Protein AF-U6DNP9-F1 (afdb_monomer)

Sequence (184 aa):
MSVPAFIDISEEDQAAELRAYLKSKGAEISEENSEGGLHVDLAQIIEACDVCLKEDDKDVESVMNSVVSLLLILEPDKQEALIESLCEKLVKFREGERPSLRLQLLSNLFHGMDKNTPVRYTVYCSLIKVAASCGAIQYIPTELDQVRKWISDWNLTTEKKHTLLRLLYEALVDCKKSDAASKV

pLDDT: mean 84.79, std 10.28, range [34.53, 93.44]

Radius of gyration: 17.65 Å; Cα contacts (8 Å, |Δi|>4): 174; chains: 1; bounding box: 53×34×44 Å

Organism: Neovison vison (NCBI:txid452646)

Nearest PDB structures (foldseek):
  8oz0-assembly1_C  TM=8.981E-01  e=1.385E-17  Homo sapiens
  8ppl-assembly1_I6  TM=9.054E-01  e=2.058E-15  Homo sapiens
  1hz4-assembly1_A  TM=4.133E-01  e=1.519E+00  Escherichia coli
  8gel-assembly1_A  TM=2.333E-01  e=2.220E-01  synthetic construct
  4c0p-assembly4_D  TM=4.009E-01  e=1.673E+00  Homo sapiens

Secondary structure (DSSP, 8-state):
-PPP------HHHHHHHHHHHHHHTT----SSPPTT-HHHHHHHHHHHGGGGGGS-HHHHHHHHHHHHHHHTTS-HHHHHHHHHHHHHHHHH--TT--HHHHHHHHHHHHHHS-TT-TTHHHHHHHHHHHHHHTT-GGGS---HHHHHHHHHHTT--HHHHHHHHHHHHHHHHHTT-HHHHTT-

Foldseek 3Di:
DDDDDPPPADLLRLLLVLQVVLVVLPFPGDSHDDPVPNLVSLLSSLVSLLSQVPDDLVSNVVSLVSSLVSLQPDDLVSSLVSLLSNLVCLLPRDPPDPLVSSLVSLVCSLVSHDLLALSNLSSLLSNLSSCLVVLNCVVHPLDPVVVVVSCVSNVDDPVSSVVSLVSSLVSCVSSVVVVSSVVD

Structure (mmCIF, N/CA/C/O backbone):
data_AF-U6DNP9-F1
#
_entry.id   AF-U6DNP9-F1
#
loop_
_atom_site.group_PDB
_atom_site.id
_atom_site.type_symbol
_atom_site.label_atom_id
_atom_site.label_alt_id
_atom_site.label_comp_id
_atom_site.label_asym_id
_atom_site.label_entity_id
_atom_site.label_seq_id
_atom_site.pdbx_PDB_ins_code
_atom_site.Cartn_x
_atom_site.Cartn_y
_atom_site.Cartn_z
_atom_site.occupancy
_atom_site.B_iso_or_equiv
_atom_site.auth_seq_id
_atom_site.auth_comp_id
_atom_site.auth_asym_id
_atom_site.auth_atom_id
_atom_site.pdbx_PDB_model_num
ATOM 1 N N . MET A 1 1 ? -34.479 9.756 -8.993 1.00 34.53 1 MET A N 1
ATOM 2 C CA . MET A 1 1 ? -33.186 9.076 -8.785 1.00 34.53 1 MET A CA 1
ATOM 3 C C . MET A 1 1 ? -32.536 9.755 -7.599 1.00 34.53 1 MET A C 1
ATOM 5 O O . MET A 1 1 ? -32.309 10.955 -7.676 1.00 34.53 1 MET A O 1
ATOM 9 N N . SER A 1 2 ? -32.421 9.055 -6.471 1.00 43.59 2 SER A N 1
ATOM 10 C CA . SER A 1 2 ? -31.886 9.613 -5.227 1.00 43.59 2 SER A CA 1
ATOM 11 C C . SER A 1 2 ? -30.412 9.948 -5.410 1.00 43.59 2 SER A C 1
ATOM 13 O O . SER A 1 2 ? -29.626 9.102 -5.832 1.00 43.59 2 SER A O 1
ATOM 15 N N . VAL A 1 3 ? -30.086 11.203 -5.126 1.00 41.19 3 VAL A N 1
ATOM 16 C CA . VAL A 1 3 ? -28.729 11.744 -5.066 1.00 41.19 3 VAL A CA 1
ATOM 17 C C . VAL A 1 3 ? -27.898 10.877 -4.105 1.00 41.19 3 VAL A C 1
ATOM 19 O O . VAL A 1 3 ? -28.436 10.495 -3.061 1.00 41.19 3 VAL A O 1
ATOM 22 N N . PRO A 1 4 ? -26.644 10.517 -4.434 1.00 44.62 4 PRO A N 1
ATOM 23 C CA . PRO A 1 4 ? -25.800 9.736 -3.537 1.00 44.62 4 PRO A CA 1
ATOM 24 C C . PRO A 1 4 ? -25.615 10.497 -2.224 1.00 44.62 4 PRO A C 1
ATOM 26 O O . PRO A 1 4 ? -25.271 11.679 -2.238 1.00 44.62 4 PRO A O 1
ATOM 29 N N . ALA A 1 5 ? -25.870 9.832 -1.099 1.00 37.84 5 ALA A N 1
ATOM 30 C CA . ALA A 1 5 ? -25.529 10.352 0.213 1.00 37.84 5 ALA A CA 1
ATOM 31 C C . ALA A 1 5 ? -23.998 10.380 0.322 1.00 37.84 5 ALA A C 1
ATOM 33 O O . ALA A 1 5 ? -23.368 9.337 0.479 1.00 37.84 5 ALA A O 1
ATOM 34 N N . PHE A 1 6 ? -23.404 11.566 0.187 1.00 45.72 6 PHE A N 1
ATOM 35 C CA . PHE A 1 6 ? -22.090 11.831 0.759 1.00 45.72 6 PHE A CA 1
ATOM 36 C C . PHE A 1 6 ? -22.290 11.720 2.266 1.00 45.72 6 PHE A C 1
ATOM 38 O O . PHE A 1 6 ? -23.002 12.534 2.851 1.00 45.72 6 PHE A O 1
ATOM 45 N N . ILE A 1 7 ? -21.798 10.640 2.868 1.00 46.84 7 ILE A N 1
ATOM 46 C CA . ILE A 1 7 ? -21.794 10.531 4.321 1.00 46.84 7 ILE A CA 1
ATOM 47 C C . ILE A 1 7 ? -20.808 11.600 4.792 1.00 46.84 7 ILE A C 1
ATOM 49 O O . ILE A 1 7 ? -19.612 11.496 4.541 1.00 46.84 7 ILE A O 1
ATOM 53 N N . ASP A 1 8 ? -21.356 12.656 5.382 1.00 56.34 8 ASP A N 1
ATOM 54 C CA . ASP A 1 8 ? -20.655 13.806 5.955 1.00 56.34 8 ASP A CA 1
ATOM 55 C C . ASP A 1 8 ? -20.105 13.387 7.334 1.00 56.34 8 ASP A C 1
ATOM 57 O O . ASP A 1 8 ? -20.544 13.862 8.379 1.00 56.34 8 ASP A O 1
ATOM 61 N N . ILE A 1 9 ? -19.250 12.361 7.336 1.00 68.62 9 ILE A N 1
ATOM 62 C CA . ILE A 1 9 ? -18.548 11.863 8.521 1.00 68.62 9 ILE A CA 1
ATOM 63 C C . ILE A 1 9 ? -17.171 12.524 8.555 1.00 68.62 9 ILE A C 1
ATOM 65 O O . ILE A 1 9 ? -16.484 12.568 7.534 1.00 68.62 9 ILE A O 1
ATOM 69 N N . SER A 1 10 ? -16.788 13.078 9.707 1.00 84.38 10 SER A N 1
ATOM 70 C CA . SER A 1 10 ? -15.463 13.683 9.860 1.00 84.38 10 SER A CA 1
ATOM 71 C C . SER A 1 10 ? -14.370 12.617 9.746 1.00 84.38 10 SER A C 1
ATOM 73 O O . SER A 1 10 ? -14.609 11.432 9.986 1.00 84.38 10 SER A O 1
ATOM 75 N N . GLU A 1 11 ? -13.144 13.010 9.403 1.00 85.75 11 GLU A N 1
ATOM 76 C CA . GLU A 1 11 ? -12.027 12.064 9.338 1.00 85.75 11 GLU A CA 1
ATOM 77 C C . GLU A 1 11 ? -11.750 11.414 10.704 1.00 85.75 11 GLU A C 1
ATOM 79 O O . GLU A 1 11 ? -11.326 10.259 10.776 1.00 85.75 11 GLU A O 1
ATOM 84 N N . GLU A 1 12 ? -12.020 12.149 11.787 1.00 86.31 12 GLU A N 1
ATOM 85 C CA . GLU A 1 12 ? -11.893 11.676 13.166 1.00 86.31 12 GLU A CA 1
ATOM 86 C C . GLU A 1 12 ? -12.933 10.599 13.484 1.00 86.31 12 GLU A C 1
ATOM 88 O O . GLU A 1 12 ? -12.570 9.536 13.993 1.00 86.31 12 GLU A O 1
ATOM 93 N N . ASP A 1 13 ? -14.193 10.829 13.106 1.00 87.88 13 ASP A N 1
ATOM 94 C CA . ASP A 1 13 ? -15.277 9.858 13.271 1.00 87.88 13 ASP A CA 1
ATOM 95 C C . ASP A 1 13 ? -15.035 8.612 12.407 1.00 87.88 13 ASP A C 1
ATOM 97 O O . ASP A 1 13 ? -15.211 7.485 12.870 1.00 87.88 13 ASP A O 1
ATOM 101 N N . GLN A 1 14 ? -14.556 8.786 11.169 1.00 88.31 14 GLN A N 1
ATOM 102 C CA . GLN A 1 14 ? -14.205 7.665 10.298 1.00 88.31 14 GLN A CA 1
ATOM 103 C C . GLN A 1 14 ? -13.072 6.823 10.910 1.00 88.31 14 GLN A C 1
ATOM 105 O O . 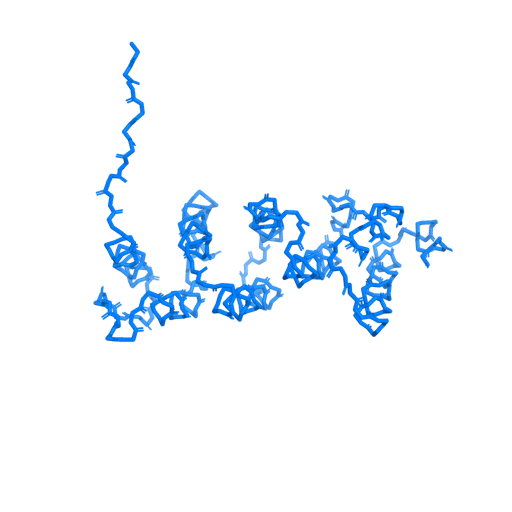GLN A 1 14 ? -13.105 5.589 10.856 1.00 88.31 14 GLN A O 1
ATOM 110 N N . ALA A 1 15 ? -12.065 7.464 11.510 1.00 89.75 15 ALA A N 1
ATOM 111 C CA . ALA A 1 15 ? -11.005 6.764 12.227 1.00 89.75 15 ALA A CA 1
ATOM 112 C C . ALA A 1 15 ? -11.540 6.040 13.476 1.00 89.75 15 ALA A C 1
ATOM 114 O O . ALA A 1 15 ? -11.150 4.896 13.720 1.00 89.75 15 ALA A O 1
ATOM 115 N N . ALA A 1 16 ? -12.459 6.649 14.231 1.00 90.56 16 ALA A N 1
ATOM 116 C CA . ALA A 1 16 ? -13.101 6.026 15.389 1.00 90.56 16 ALA A CA 1
ATOM 117 C C . ALA A 1 16 ? -13.910 4.778 14.996 1.00 90.56 16 ALA A C 1
ATOM 119 O O . ALA A 1 16 ? -13.767 3.721 15.615 1.00 90.56 16 ALA A O 1
ATOM 120 N N . GLU A 1 17 ? -14.698 4.857 13.920 1.00 90.50 17 GLU A N 1
ATOM 121 C CA . GLU A 1 17 ? -15.456 3.718 13.392 1.00 90.50 17 GLU A CA 1
ATOM 122 C C . GLU A 1 17 ? -14.535 2.568 12.970 1.00 90.50 17 GLU A C 1
ATOM 124 O O . GLU A 1 17 ? -14.787 1.411 13.319 1.00 90.50 17 GLU A O 1
ATOM 129 N N . LEU A 1 18 ? -13.425 2.870 12.284 1.00 90.12 18 LEU A N 1
ATOM 130 C CA . LEU A 1 18 ? -12.423 1.866 11.916 1.00 90.12 18 LEU A CA 1
ATOM 131 C C . LEU A 1 18 ? -11.813 1.186 13.144 1.00 90.12 18 LEU A C 1
ATOM 133 O O . LEU A 1 18 ? -11.635 -0.034 13.150 1.00 90.12 18 LEU A O 1
ATOM 137 N N . ARG A 1 19 ? -11.509 1.951 14.195 1.00 92.06 19 ARG A N 1
ATOM 138 C CA . ARG A 1 19 ? -10.952 1.425 15.449 1.00 92.06 19 ARG A CA 1
ATOM 139 C C . ARG A 1 19 ? -11.944 0.520 16.169 1.00 92.06 19 ARG A C 1
ATOM 141 O O . ARG A 1 19 ? -11.583 -0.593 16.557 1.00 92.06 19 ARG A O 1
ATOM 148 N N . ALA A 1 20 ? -13.197 0.955 16.292 1.00 90.88 20 ALA A N 1
ATOM 149 C CA . ALA A 1 20 ? -14.271 0.156 16.874 1.00 90.88 20 ALA A CA 1
ATOM 150 C C . ALA A 1 20 ? -14.498 -1.143 16.089 1.00 90.88 20 ALA A C 1
ATOM 152 O O . ALA A 1 20 ? -14.602 -2.221 16.681 1.00 90.88 20 ALA A O 1
ATOM 153 N N . TYR A 1 21 ? -14.486 -1.064 14.756 1.00 90.38 21 TYR A N 1
ATOM 154 C CA . TYR A 1 21 ? -14.594 -2.233 13.894 1.00 90.38 21 TYR A CA 1
ATOM 155 C C . TYR A 1 21 ? -13.431 -3.208 14.106 1.00 90.38 21 TYR A C 1
ATOM 157 O O . TYR A 1 21 ? -13.666 -4.380 14.403 1.00 90.38 21 TYR A O 1
ATOM 165 N N . LEU A 1 22 ? -12.184 -2.734 14.043 1.00 89.88 22 LEU A N 1
ATOM 166 C CA . LEU A 1 22 ? -10.987 -3.554 14.260 1.00 89.88 22 LEU A CA 1
ATOM 167 C C . LEU A 1 22 ? -11.008 -4.251 15.622 1.00 89.88 22 LEU A C 1
ATOM 169 O O . LEU A 1 22 ? -10.744 -5.451 15.721 1.00 89.88 22 LEU A O 1
ATOM 173 N N . LYS A 1 23 ? -11.385 -3.523 16.675 1.00 91.69 23 LYS A N 1
ATOM 174 C CA . LYS A 1 23 ? -11.502 -4.080 18.022 1.00 91.69 23 LYS A CA 1
ATOM 175 C C . LYS A 1 23 ? -12.612 -5.127 18.121 1.00 91.69 23 LYS A C 1
ATOM 177 O O . LYS A 1 23 ? -12.409 -6.162 18.752 1.00 91.69 23 LYS A O 1
ATOM 182 N N . SER A 1 24 ? -13.747 -4.922 17.446 1.00 90.94 24 SER A N 1
ATOM 183 C CA . SER A 1 24 ? -14.830 -5.919 17.371 1.00 90.94 24 SER A CA 1
ATOM 184 C C . SER A 1 24 ? -14.387 -7.231 16.707 1.00 90.94 24 SER A C 1
ATOM 186 O O . SER A 1 24 ? -14.912 -8.295 17.030 1.00 90.94 24 SER A O 1
ATOM 188 N N . LYS A 1 25 ? -13.379 -7.164 15.825 1.00 88.56 25 LYS A N 1
ATOM 189 C CA . LYS A 1 25 ? -12.734 -8.318 15.179 1.00 88.56 25 LYS A CA 1
ATOM 190 C C . LYS A 1 25 ? -11.548 -8.882 15.974 1.00 88.56 25 LYS A C 1
ATOM 192 O O . LYS A 1 25 ? -10.910 -9.831 15.528 1.00 88.56 25 LYS A O 1
ATOM 197 N N . GLY A 1 26 ? -11.269 -8.340 17.161 1.00 87.31 26 GLY A N 1
ATOM 198 C CA . GLY A 1 26 ? -10.250 -8.845 18.081 1.00 87.31 26 GLY A CA 1
ATOM 199 C C . GLY A 1 26 ? -8.878 -8.178 17.977 1.00 87.31 26 GLY A C 1
ATOM 200 O O . GLY A 1 26 ? -7.919 -8.730 18.512 1.00 87.31 26 GLY A O 1
ATOM 201 N N . ALA A 1 27 ? -8.747 -7.021 17.315 1.00 89.75 27 ALA A N 1
ATOM 202 C CA . ALA A 1 27 ? -7.508 -6.245 17.390 1.00 89.75 27 ALA A CA 1
ATOM 203 C C . ALA A 1 27 ? -7.309 -5.616 18.774 1.00 89.75 27 ALA A C 1
ATOM 205 O O . ALA A 1 27 ? -8.245 -5.095 19.385 1.00 89.75 27 ALA A O 1
ATOM 206 N N . GLU A 1 28 ? -6.056 -5.574 19.224 1.00 89.19 28 GLU A N 1
ATOM 207 C CA . GLU A 1 28 ? -5.642 -4.811 20.402 1.00 89.19 28 GLU A CA 1
ATOM 208 C C . GLU A 1 28 ? -5.481 -3.323 20.043 1.00 89.19 28 GLU A C 1
ATOM 210 O O . GLU A 1 28 ? -4.375 -2.820 19.855 1.00 89.19 28 GLU A O 1
ATOM 215 N N . ILE A 1 29 ? -6.606 -2.611 19.917 1.00 90.81 29 ILE A N 1
ATOM 216 C CA . ILE A 1 29 ? -6.653 -1.170 19.623 1.00 90.81 29 ILE A CA 1
ATOM 217 C C . ILE A 1 29 ? -7.677 -0.454 20.520 1.00 90.81 29 ILE A C 1
ATOM 219 O O . ILE A 1 29 ? -8.668 -1.048 20.952 1.00 90.81 29 ILE A O 1
ATOM 223 N N . SER A 1 30 ? -7.430 0.822 20.839 1.00 88.56 30 SER A N 1
ATOM 224 C CA . SER A 1 30 ? -8.399 1.669 21.553 1.00 88.56 30 SER A CA 1
ATOM 225 C C . SER A 1 30 ? -9.536 2.085 20.620 1.00 88.56 30 SER A C 1
ATOM 227 O O . SER A 1 30 ? -9.274 2.383 19.463 1.00 88.56 30 SER A O 1
ATOM 229 N N . GLU A 1 31 ? -10.772 2.159 21.122 1.00 86.44 31 GLU A N 1
ATOM 230 C CA . GLU A 1 31 ? -11.917 2.704 20.359 1.00 86.44 31 GLU A CA 1
ATOM 231 C C . GLU A 1 31 ? -11.843 4.226 20.232 1.00 86.44 31 GLU A C 1
ATOM 233 O O . GLU A 1 31 ? -12.371 4.795 19.286 1.00 86.44 31 GLU A O 1
ATOM 238 N N . GLU A 1 32 ? -11.153 4.878 21.165 1.00 85.75 32 GLU A N 1
ATOM 239 C CA . GLU A 1 32 ? -10.979 6.325 21.174 1.00 85.75 32 GLU A CA 1
ATOM 240 C C . GLU A 1 32 ? -9.819 6.732 20.259 1.00 85.75 32 GLU A C 1
ATOM 242 O O . GLU A 1 32 ? -8.785 6.043 20.195 1.00 85.75 32 GLU A O 1
ATOM 247 N N . ASN A 1 33 ? -9.993 7.865 19.574 1.00 83.88 33 ASN A N 1
ATOM 248 C CA . ASN A 1 33 ? -8.941 8.531 18.816 1.00 83.88 33 ASN A CA 1
ATOM 249 C C . ASN A 1 33 ? -7.753 8.893 19.713 1.00 83.88 33 ASN A C 1
ATOM 251 O O . ASN A 1 33 ? -7.874 9.151 20.911 1.00 83.88 33 ASN A O 1
ATOM 255 N N . SER A 1 34 ? -6.575 8.914 19.110 1.00 82.94 34 SER A N 1
ATOM 256 C CA . SER A 1 34 ? -5.335 9.305 19.746 1.00 82.94 34 SER A CA 1
ATOM 257 C C . SER A 1 34 ? -5.258 10.820 19.903 1.00 82.94 34 SER A C 1
ATOM 259 O O . SER A 1 34 ? -5.528 11.572 18.969 1.00 82.94 34 SER A O 1
ATOM 261 N N . GLU A 1 35 ? -4.723 11.278 21.036 1.00 84.62 35 GLU A N 1
ATOM 262 C CA . GLU A 1 35 ? -4.337 12.684 21.232 1.00 84.62 35 GLU A CA 1
ATOM 263 C C . GLU A 1 35 ? -3.282 13.169 20.213 1.00 84.62 35 GLU A C 1
ATOM 265 O O . GLU A 1 35 ? -3.085 14.369 20.038 1.00 84.62 35 GLU A O 1
ATOM 270 N N . GLY A 1 36 ? -2.602 12.247 19.516 1.00 81.94 36 GLY A N 1
AT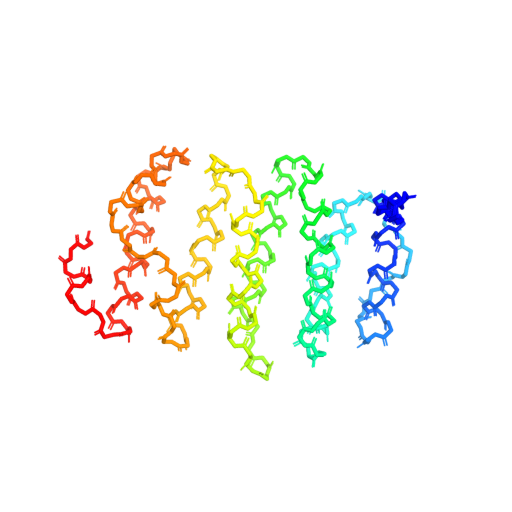OM 271 C CA . GLY A 1 36 ? -1.667 12.556 18.433 1.00 81.94 36 GLY A CA 1
ATOM 272 C C . GLY A 1 36 ? -2.334 12.943 17.106 1.00 81.94 36 GLY A C 1
ATOM 273 O O . GLY A 1 36 ? -1.636 13.311 16.161 1.00 81.94 36 GLY A O 1
ATOM 274 N N . GLY A 1 37 ? -3.664 12.874 17.013 1.00 87.50 37 GLY A N 1
ATOM 275 C CA . GLY A 1 37 ? -4.436 13.184 15.811 1.00 87.50 37 GLY A CA 1
ATOM 276 C C . GLY A 1 37 ? -4.394 12.087 14.742 1.00 87.50 37 GLY A C 1
ATOM 277 O O . GLY A 1 37 ? -3.769 11.036 14.905 1.00 87.50 37 GLY A O 1
ATOM 278 N N . LEU A 1 38 ? -5.023 12.374 13.596 1.00 88.06 38 LEU A N 1
ATOM 279 C CA . LEU A 1 38 ? -5.369 11.388 12.561 1.00 88.06 38 LEU A CA 1
ATOM 280 C C . LEU A 1 38 ? -4.202 10.511 12.074 1.00 88.06 38 LEU A C 1
ATOM 282 O O . LEU A 1 38 ? -4.378 9.330 11.791 1.00 88.06 38 LEU A O 1
ATOM 286 N N . HIS A 1 39 ? -2.992 11.061 11.973 1.00 89.56 39 HIS A N 1
ATOM 287 C CA . HIS A 1 39 ? -1.829 10.295 11.518 1.00 89.56 39 HIS A CA 1
ATOM 288 C C . HIS A 1 39 ? -1.415 9.184 12.498 1.00 89.56 39 HIS A C 1
ATOM 290 O O . HIS A 1 39 ? -1.009 8.108 12.062 1.00 89.56 39 HIS A O 1
ATOM 296 N N . VAL A 1 40 ? -1.533 9.426 13.810 1.00 90.88 40 VAL A N 1
ATOM 297 C CA . VAL A 1 40 ? -1.266 8.411 14.840 1.00 90.88 40 VAL A CA 1
ATOM 298 C C . VAL A 1 40 ? -2.390 7.388 14.857 1.00 90.88 40 VAL A C 1
ATOM 300 O O . VAL A 1 40 ? -2.121 6.191 14.961 1.00 90.88 40 VAL A O 1
ATOM 303 N N . ASP A 1 41 ? -3.632 7.843 14.682 1.00 90.88 41 ASP A N 1
ATOM 304 C CA . ASP A 1 41 ? -4.772 6.941 14.548 1.00 90.88 41 ASP A CA 1
ATOM 305 C C . ASP A 1 41 ? -4.587 5.979 13.383 1.00 90.88 41 ASP A C 1
ATOM 307 O O . ASP A 1 41 ? -4.694 4.769 13.569 1.00 90.88 41 ASP A O 1
ATOM 311 N N . LEU A 1 42 ? -4.225 6.495 12.210 1.00 91.38 42 LEU A N 1
ATOM 312 C CA . LEU A 1 42 ? -3.956 5.677 11.034 1.00 91.38 42 LEU A CA 1
ATOM 313 C C . LEU A 1 42 ? -2.775 4.733 11.228 1.00 91.38 42 LEU A C 1
ATOM 315 O O . LEU A 1 42 ? -2.862 3.585 10.804 1.00 91.38 42 LEU A O 1
ATOM 319 N N . ALA A 1 43 ? -1.700 5.168 11.890 1.00 91.25 43 ALA A N 1
ATOM 320 C CA . ALA A 1 43 ? -0.577 4.286 12.205 1.00 91.25 43 ALA A CA 1
ATOM 321 C C . ALA A 1 43 ? -1.031 3.077 13.036 1.00 91.25 43 ALA A C 1
ATOM 323 O O . ALA A 1 43 ? -0.685 1.941 12.721 1.00 91.25 43 ALA A O 1
ATOM 324 N N . GLN A 1 44 ? -1.848 3.315 14.065 1.00 92.06 44 GLN A N 1
ATOM 325 C CA . GLN A 1 44 ? -2.385 2.261 14.926 1.00 92.06 44 GLN A CA 1
ATOM 326 C C . GLN A 1 44 ? -3.396 1.373 14.192 1.00 92.06 44 GLN A C 1
ATOM 328 O O . GLN A 1 44 ? -3.364 0.157 14.356 1.00 92.06 44 GLN A O 1
ATOM 333 N N . ILE A 1 45 ? -4.258 1.955 13.354 1.00 91.81 45 ILE A N 1
ATOM 334 C CA . ILE A 1 45 ? -5.216 1.225 12.510 1.00 91.81 45 ILE A CA 1
ATOM 335 C C . ILE A 1 45 ? -4.476 0.304 11.534 1.00 91.81 45 ILE A C 1
ATOM 337 O O . ILE A 1 45 ? -4.830 -0.866 11.415 1.00 91.81 45 ILE A O 1
ATOM 341 N N . ILE A 1 46 ? -3.432 0.803 10.863 1.00 90.94 46 ILE A N 1
ATOM 342 C CA . ILE A 1 46 ? -2.579 0.002 9.975 1.00 90.94 46 ILE A CA 1
ATOM 343 C C . ILE A 1 46 ? -1.886 -1.100 10.777 1.00 90.94 46 ILE A C 1
ATOM 345 O O . ILE A 1 46 ? -1.836 -2.238 10.323 1.00 90.94 46 ILE A O 1
ATOM 349 N N . GLU A 1 47 ? -1.412 -0.815 11.991 1.00 89.56 47 GLU A N 1
ATOM 350 C CA . GLU A 1 47 ? -0.809 -1.842 12.841 1.00 89.56 47 GLU A CA 1
ATOM 351 C C . GLU A 1 47 ? -1.807 -2.941 13.236 1.00 89.56 47 GLU A C 1
ATOM 353 O O . GLU A 1 47 ? -1.470 -4.122 13.238 1.00 89.56 47 GLU A O 1
ATOM 358 N N . ALA A 1 48 ? -3.060 -2.577 13.477 1.00 89.12 48 ALA A N 1
ATOM 359 C CA . ALA A 1 48 ? -4.125 -3.496 13.852 1.00 89.12 48 ALA A CA 1
ATOM 360 C C . ALA A 1 48 ? -4.810 -4.205 12.665 1.00 89.12 48 ALA A C 1
ATOM 362 O O . ALA A 1 48 ? -5.597 -5.125 12.893 1.00 89.12 48 ALA A O 1
ATOM 363 N N . CYS A 1 49 ? -4.550 -3.818 11.408 1.00 86.50 49 CYS A N 1
ATOM 364 C CA . CYS A 1 49 ? -5.370 -4.240 10.261 1.00 86.50 49 CYS A CA 1
ATOM 365 C C . CYS A 1 49 ? -5.282 -5.739 9.923 1.00 86.50 49 CYS A C 1
ATOM 367 O O . CYS A 1 49 ? -6.155 -6.267 9.230 1.00 86.50 49 CYS A O 1
ATOM 369 N N . ASP A 1 50 ? -4.283 -6.442 10.462 1.00 84.06 50 ASP A N 1
ATOM 370 C CA . ASP A 1 50 ? -4.057 -7.873 10.247 1.00 84.06 50 ASP A CA 1
ATOM 371 C C . ASP A 1 50 ? -5.258 -8.740 10.667 1.00 84.06 50 ASP A C 1
ATOM 373 O O . ASP A 1 50 ? -5.492 -9.798 10.076 1.00 84.06 50 ASP A O 1
ATOM 377 N N . VAL A 1 51 ? -6.054 -8.296 11.651 1.00 85.44 51 VAL A N 1
ATOM 378 C CA . VAL A 1 51 ? -7.269 -9.021 12.067 1.00 85.44 51 VAL A CA 1
ATOM 379 C C . VAL A 1 51 ? -8.360 -8.966 11.002 1.00 85.44 51 VAL A C 1
ATOM 381 O O . VAL A 1 51 ? -9.059 -9.953 10.795 1.00 85.44 51 VAL A O 1
ATOM 384 N N . CYS A 1 52 ? -8.472 -7.848 10.276 1.00 82.69 52 CYS A N 1
ATOM 385 C CA . CYS A 1 52 ? -9.472 -7.689 9.226 1.00 82.69 52 CYS A CA 1
ATOM 386 C C . CYS A 1 52 ? -9.136 -8.520 7.999 1.00 82.69 52 CYS A C 1
ATOM 388 O O . CYS A 1 52 ? -10.050 -9.037 7.374 1.00 82.69 52 CYS A O 1
ATOM 390 N N . LEU A 1 53 ? -7.851 -8.721 7.686 1.00 79.12 53 LEU A N 1
ATOM 391 C CA . LEU A 1 53 ? -7.410 -9.508 6.525 1.00 79.12 53 LEU A CA 1
ATOM 392 C C . LEU A 1 53 ? -7.884 -10.979 6.547 1.00 79.12 53 LEU A C 1
ATOM 394 O O . LEU A 1 53 ? -7.724 -11.690 5.552 1.00 79.12 53 LEU A O 1
ATOM 398 N N . LYS A 1 54 ? -8.473 -11.439 7.660 1.00 79.75 54 LYS A N 1
ATOM 399 C CA . LYS A 1 54 ? -9.055 -12.777 7.843 1.00 79.75 54 LYS A CA 1
ATOM 400 C C . LYS A 1 54 ? -10.553 -12.849 7.506 1.00 79.75 54 LYS A C 1
ATOM 402 O O . LYS A 1 54 ? -11.055 -13.950 7.272 1.00 79.75 54 LYS A O 1
ATOM 407 N N . GLU A 1 55 ? -11.237 -11.708 7.442 1.00 83.81 55 GLU A N 1
ATOM 408 C CA . GLU A 1 55 ? -12.676 -11.594 7.167 1.00 83.81 55 GLU A CA 1
ATOM 409 C C . GLU A 1 55 ? -12.996 -11.861 5.685 1.00 83.81 55 GLU A C 1
ATOM 411 O O . GLU A 1 55 ? -12.144 -12.329 4.923 1.00 83.81 55 GLU A O 1
ATOM 416 N N . ASP A 1 56 ? -14.235 -11.648 5.243 1.00 84.62 56 ASP A N 1
ATOM 417 C CA . ASP A 1 56 ? -14.570 -11.762 3.824 1.00 84.62 56 ASP A CA 1
ATOM 418 C C . ASP A 1 56 ? -13.981 -10.613 2.989 1.00 84.62 56 ASP A C 1
ATOM 420 O O . ASP A 1 56 ? -13.642 -9.541 3.488 1.00 84.62 56 ASP A O 1
ATOM 424 N N . ASP A 1 57 ? -13.832 -10.855 1.685 1.00 83.31 57 ASP A N 1
ATOM 425 C CA . ASP A 1 57 ? -13.152 -9.918 0.787 1.00 83.31 57 ASP A CA 1
ATOM 426 C C . ASP A 1 57 ? -13.847 -8.544 0.726 1.00 83.31 57 ASP A C 1
ATOM 428 O O . ASP A 1 57 ? -13.168 -7.541 0.509 1.00 83.31 57 ASP A O 1
ATOM 432 N N . LYS A 1 58 ? -15.172 -8.470 0.945 1.00 84.31 58 LYS A N 1
ATOM 433 C CA . LYS A 1 58 ? -15.911 -7.197 0.904 1.00 84.31 58 LYS A CA 1
ATOM 434 C C . LYS A 1 58 ? -15.639 -6.364 2.146 1.00 84.31 58 LYS A C 1
ATOM 436 O O . LYS A 1 58 ? -15.404 -5.164 2.026 1.00 84.31 58 LYS A O 1
ATOM 441 N N . ASP A 1 59 ? -15.645 -7.002 3.310 1.00 85.81 59 ASP A N 1
ATOM 442 C CA . ASP A 1 59 ? -15.311 -6.357 4.576 1.00 85.81 59 ASP A CA 1
ATOM 443 C C . ASP A 1 59 ? -13.869 -5.831 4.551 1.00 85.81 59 ASP A C 1
ATOM 445 O O . ASP A 1 59 ? -13.617 -4.678 4.912 1.00 85.81 59 ASP A O 1
ATOM 449 N N . VAL A 1 60 ? -12.925 -6.632 4.042 1.00 84.88 60 VAL A N 1
ATOM 450 C CA . VAL A 1 60 ? -11.529 -6.204 3.865 1.00 84.88 60 VAL A CA 1
ATOM 451 C C . VAL A 1 60 ? -11.427 -5.018 2.912 1.00 84.88 60 VAL A C 1
ATOM 453 O O . VAL A 1 60 ? -10.761 -4.032 3.227 1.00 84.88 60 VAL A O 1
ATOM 456 N N . GLU A 1 61 ? -12.072 -5.095 1.749 1.00 84.06 61 GLU A N 1
ATOM 457 C CA . GLU A 1 61 ? -12.051 -4.017 0.762 1.00 84.06 61 GLU A CA 1
ATOM 458 C C . GLU A 1 61 ? -12.650 -2.722 1.326 1.00 84.06 61 GLU A C 1
ATOM 460 O O . GLU A 1 61 ? -12.083 -1.652 1.113 1.00 84.06 61 GLU A O 1
ATOM 465 N N . SER A 1 62 ? -13.733 -2.808 2.102 1.00 86.12 62 SER A N 1
ATOM 466 C CA . SER A 1 62 ? -14.344 -1.650 2.760 1.00 86.12 62 SER A CA 1
ATOM 467 C C . SER A 1 62 ? -13.379 -0.981 3.740 1.00 86.12 62 SER A C 1
ATOM 469 O O . SER A 1 62 ? -13.128 0.218 3.622 1.00 86.12 62 SER A O 1
ATOM 471 N N . VAL A 1 63 ? -12.785 -1.751 4.661 1.00 87.81 63 VAL A N 1
ATOM 472 C CA . VAL A 1 63 ? -11.806 -1.235 5.637 1.00 87.81 63 VAL A CA 1
ATOM 473 C C . VAL A 1 63 ? -10.628 -0.586 4.926 1.00 87.81 63 VAL A C 1
ATOM 475 O O . VAL A 1 63 ? -10.209 0.517 5.267 1.00 87.81 63 VAL A O 1
ATOM 478 N N . MET A 1 64 ? -10.103 -1.251 3.903 1.00 86.50 64 MET A N 1
ATOM 479 C CA . MET A 1 64 ? -8.937 -0.768 3.181 1.00 86.50 64 MET A CA 1
ATOM 480 C C . MET A 1 64 ? -9.236 0.482 2.362 1.00 86.50 64 MET A C 1
ATOM 482 O O . MET A 1 64 ? -8.418 1.394 2.351 1.00 86.50 64 MET A O 1
ATOM 486 N N . ASN A 1 65 ? -10.402 0.572 1.724 1.00 86.06 65 ASN A N 1
ATOM 487 C CA . ASN A 1 65 ? -10.814 1.786 1.024 1.00 86.06 65 ASN A CA 1
ATOM 488 C C . ASN A 1 65 ? -10.955 2.966 1.993 1.00 86.06 65 ASN A C 1
ATOM 490 O O . ASN A 1 65 ? -10.529 4.070 1.661 1.00 86.06 65 ASN A O 1
ATOM 494 N N . SER A 1 66 ? -11.468 2.728 3.201 1.00 88.00 66 SER A N 1
ATOM 495 C CA . SER A 1 66 ? -11.516 3.731 4.267 1.00 88.00 66 SER A CA 1
ATOM 496 C C . SER A 1 66 ? -10.120 4.140 4.757 1.00 88.00 66 SER A C 1
ATOM 498 O O . SER A 1 66 ? -9.860 5.325 4.942 1.00 88.00 66 SER A O 1
ATOM 500 N N . VAL A 1 67 ? -9.184 3.198 4.915 1.00 87.94 67 VAL A N 1
ATOM 501 C CA . VAL A 1 67 ? -7.781 3.523 5.239 1.00 87.94 67 VAL A CA 1
ATOM 502 C C . VAL A 1 67 ? -7.149 4.356 4.122 1.00 87.94 67 VAL A C 1
ATOM 504 O O . VAL A 1 67 ? -6.503 5.363 4.399 1.00 87.94 67 VAL A O 1
ATOM 507 N N .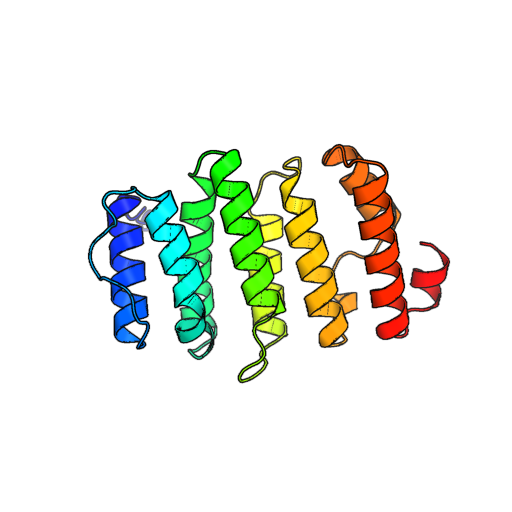 VAL A 1 68 ? -7.359 3.983 2.856 1.00 84.81 68 VAL A N 1
ATOM 508 C CA . VAL A 1 68 ? -6.843 4.733 1.703 1.00 84.81 68 VAL A CA 1
ATOM 509 C C . VAL A 1 68 ? -7.449 6.135 1.640 1.00 84.81 68 VAL A C 1
ATOM 511 O O . VAL A 1 68 ? -6.706 7.084 1.407 1.00 84.81 68 VAL A O 1
ATOM 514 N N . SER A 1 69 ? -8.754 6.302 1.879 1.00 87.25 69 SER A N 1
ATOM 515 C CA . SER A 1 69 ? -9.385 7.627 1.852 1.00 87.25 69 SER A CA 1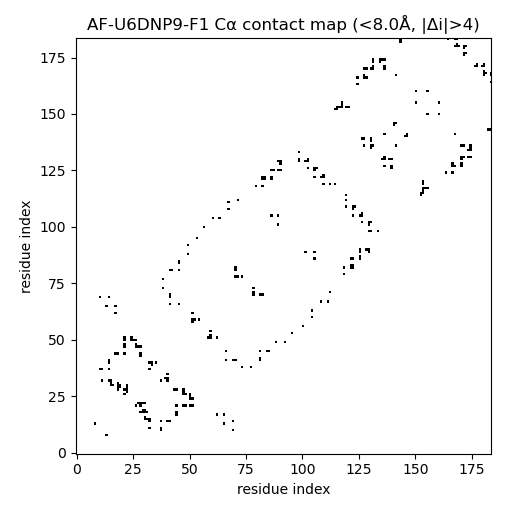
ATOM 516 C C . SER A 1 69 ? -8.769 8.560 2.893 1.00 87.25 69 SER A C 1
ATOM 518 O O . SER A 1 69 ? -8.419 9.687 2.559 1.00 87.25 69 SER A O 1
ATOM 520 N N . LEU A 1 70 ? -8.545 8.069 4.114 1.00 87.81 70 LEU A N 1
ATOM 521 C CA . LEU A 1 70 ? -7.903 8.835 5.181 1.00 87.81 70 LEU A CA 1
ATOM 522 C C . LEU A 1 70 ? -6.418 9.117 4.883 1.00 87.81 70 LEU A C 1
ATOM 524 O O . LEU A 1 70 ? -5.937 10.223 5.126 1.00 87.81 70 LEU A O 1
ATOM 528 N N . LEU A 1 71 ? -5.692 8.161 4.287 1.00 85.62 71 LEU A N 1
ATOM 529 C CA . LEU A 1 71 ? -4.302 8.357 3.849 1.00 85.62 71 LEU A CA 1
ATOM 530 C C . LEU A 1 71 ? -4.163 9.444 2.778 1.00 85.62 71 LEU A C 1
ATOM 532 O O . LEU A 1 71 ? -3.129 10.108 2.725 1.00 85.62 71 LEU A O 1
ATOM 536 N N . LEU A 1 72 ? -5.161 9.620 1.909 1.00 81.12 72 LEU A N 1
ATOM 537 C CA . LEU A 1 72 ? -5.139 10.634 0.850 1.00 81.12 72 LEU A CA 1
ATOM 538 C C . LEU A 1 72 ? -5.352 12.066 1.369 1.00 81.12 72 LEU A C 1
ATOM 540 O O . LEU A 1 72 ? -5.042 13.008 0.643 1.00 81.12 72 LEU A O 1
ATOM 544 N N . ILE A 1 73 ? -5.840 12.231 2.602 1.00 84.88 73 ILE A N 1
ATOM 545 C CA . ILE A 1 73 ? -6.103 13.538 3.232 1.00 84.88 73 ILE A CA 1
ATOM 546 C C . ILE A 1 73 ? -4.880 14.039 4.024 1.00 84.88 73 ILE A C 1
ATOM 548 O O . ILE A 1 73 ? -4.739 15.236 4.275 1.00 84.88 73 ILE A O 1
ATOM 552 N N . LEU A 1 74 ? -3.971 13.138 4.408 1.00 84.00 74 LEU A N 1
ATOM 553 C CA . LEU A 1 74 ? -2.782 13.485 5.182 1.00 84.00 74 LEU A CA 1
ATOM 554 C C . LEU A 1 74 ? -1.751 14.304 4.394 1.00 84.00 74 LEU A C 1
ATOM 556 O O . LEU A 1 74 ? -1.634 14.225 3.173 1.00 84.00 74 LEU A O 1
ATOM 560 N N . GLU A 1 75 ? -0.927 15.036 5.145 1.00 84.00 75 GLU A N 1
ATOM 561 C CA . GLU A 1 75 ? 0.253 15.718 4.615 1.00 84.00 75 GLU A CA 1
ATOM 562 C C . GLU A 1 75 ? 1.225 14.714 3.959 1.00 84.00 75 GLU A C 1
ATOM 564 O O . GLU A 1 75 ? 1.425 13.627 4.516 1.00 84.00 75 GLU A O 1
ATOM 569 N N . PRO A 1 76 ? 1.887 15.074 2.839 1.00 80.31 76 PRO A N 1
ATOM 570 C CA . PRO A 1 76 ? 2.734 14.160 2.065 1.00 80.31 76 PRO A CA 1
ATOM 571 C C . PRO A 1 76 ? 3.782 13.401 2.890 1.00 80.31 76 PRO A C 1
ATOM 573 O O . PRO A 1 76 ? 3.950 12.198 2.705 1.00 80.31 76 PRO A O 1
ATOM 576 N N . ASP A 1 77 ? 4.435 14.073 3.843 1.00 80.38 77 ASP A N 1
ATOM 577 C CA . ASP A 1 77 ? 5.494 13.473 4.667 1.00 80.38 77 ASP A CA 1
ATOM 578 C C . ASP A 1 77 ? 4.961 12.345 5.570 1.00 80.38 77 ASP A C 1
ATOM 580 O O . ASP A 1 77 ? 5.593 11.300 5.733 1.00 80.38 77 ASP A O 1
ATOM 584 N N . LYS A 1 78 ? 3.769 12.533 6.151 1.00 84.38 78 LYS A N 1
ATOM 585 C CA . LYS A 1 78 ? 3.107 11.529 7.005 1.00 84.38 78 LYS A CA 1
ATOM 586 C C . LYS A 1 78 ? 2.473 10.429 6.164 1.00 84.38 78 LYS A C 1
ATOM 588 O O . LYS A 1 78 ? 2.502 9.260 6.543 1.00 84.38 78 LYS A O 1
ATOM 593 N N . GLN A 1 79 ? 1.910 10.813 5.022 1.00 85.81 79 GLN A N 1
ATOM 594 C CA . GLN A 1 79 ? 1.329 9.902 4.052 1.00 85.81 79 GLN A CA 1
ATOM 595 C C . GLN A 1 79 ? 2.370 8.891 3.553 1.00 85.81 79 GLN A C 1
ATOM 597 O O . GLN A 1 79 ? 2.071 7.699 3.521 1.00 85.81 79 GLN A O 1
ATOM 602 N N . GLU A 1 80 ? 3.587 9.337 3.213 1.00 86.94 80 GLU A N 1
ATOM 603 C CA . GLU A 1 80 ? 4.655 8.456 2.731 1.00 86.94 80 GLU A CA 1
ATOM 604 C C . GLU A 1 80 ? 4.964 7.357 3.751 1.00 86.94 80 GLU A C 1
ATOM 606 O O . GLU A 1 80 ? 4.797 6.179 3.435 1.00 86.94 80 GLU A O 1
ATOM 611 N N . ALA A 1 81 ? 5.279 7.726 4.996 1.00 89.31 81 ALA A N 1
ATOM 612 C CA . ALA A 1 81 ? 5.621 6.775 6.056 1.00 89.31 81 ALA A CA 1
ATOM 613 C C . ALA A 1 81 ? 4.520 5.728 6.322 1.00 89.31 81 ALA A C 1
ATOM 615 O O . ALA A 1 81 ? 4.806 4.542 6.504 1.00 89.31 81 ALA A O 1
ATOM 616 N N . LEU A 1 82 ? 3.251 6.145 6.322 1.00 90.38 82 LEU A N 1
ATOM 617 C CA . LEU A 1 82 ? 2.128 5.233 6.551 1.00 90.38 82 LEU A CA 1
ATOM 618 C C . LEU A 1 82 ? 1.878 4.303 5.360 1.00 90.38 82 LEU A C 1
ATOM 620 O O . LEU A 1 82 ? 1.565 3.128 5.558 1.00 90.38 82 LEU A O 1
ATOM 624 N N . ILE A 1 83 ? 2.058 4.791 4.129 1.00 90.50 83 ILE A N 1
ATOM 625 C CA . ILE A 1 83 ? 1.984 3.954 2.926 1.00 90.50 83 ILE A CA 1
ATOM 626 C C . ILE A 1 83 ? 3.088 2.898 2.939 1.00 90.50 83 ILE A C 1
ATOM 628 O O . ILE A 1 83 ? 2.817 1.747 2.590 1.00 90.50 83 ILE A O 1
ATOM 632 N N . GLU A 1 84 ? 4.311 3.255 3.348 1.00 90.62 84 GLU A N 1
ATOM 633 C CA . GLU A 1 84 ? 5.403 2.283 3.465 1.00 90.62 84 GLU A CA 1
ATOM 634 C C . GLU A 1 84 ? 5.053 1.180 4.471 1.00 90.62 84 GLU A C 1
ATOM 636 O O . GLU A 1 84 ? 5.183 -0.001 4.145 1.00 90.62 84 GLU A O 1
ATOM 641 N N . SER A 1 85 ? 4.518 1.555 5.639 1.00 91.06 85 SER A N 1
ATOM 642 C CA . SER A 1 85 ? 4.074 0.611 6.675 1.00 91.06 85 SER A CA 1
ATOM 643 C C . SER A 1 85 ? 2.960 -0.320 6.178 1.00 91.06 85 SER A C 1
ATOM 645 O O . SER A 1 85 ? 3.057 -1.545 6.294 1.00 91.06 85 SER A O 1
ATOM 647 N N . LEU A 1 86 ? 1.930 0.236 5.527 1.00 90.31 86 LEU A N 1
ATOM 648 C CA . LEU A 1 86 ? 0.829 -0.548 4.965 1.00 90.31 86 LEU A CA 1
ATOM 649 C C . LEU A 1 86 ? 1.318 -1.527 3.890 1.00 90.31 86 LEU A C 1
ATOM 651 O O . LEU A 1 86 ? 0.931 -2.697 3.870 1.00 90.31 86 LEU A O 1
ATOM 655 N N . CYS A 1 87 ? 2.196 -1.060 3.002 1.00 91.75 87 CYS A N 1
ATOM 656 C CA . CYS A 1 87 ? 2.814 -1.891 1.977 1.00 91.75 87 CYS A CA 1
ATOM 657 C C . CYS A 1 87 ? 3.623 -3.037 2.586 1.00 91.75 87 CYS A C 1
ATOM 659 O O . CYS A 1 87 ? 3.517 -4.180 2.138 1.00 91.75 87 CYS A O 1
ATOM 661 N N . GLU A 1 88 ? 4.421 -2.747 3.613 1.00 90.94 88 GLU A N 1
ATOM 662 C CA . GLU A 1 88 ? 5.220 -3.745 4.310 1.00 90.94 88 GLU A CA 1
ATOM 663 C C . GLU A 1 88 ? 4.340 -4.815 4.963 1.00 90.94 88 GLU A C 1
ATOM 665 O O . GLU A 1 88 ? 4.629 -6.007 4.810 1.00 90.94 88 GLU A O 1
ATOM 670 N N . LYS A 1 89 ? 3.231 -4.420 5.600 1.00 88.19 89 LYS A N 1
ATOM 671 C CA . LYS A 1 89 ? 2.251 -5.364 6.151 1.00 88.19 89 LYS A CA 1
ATOM 672 C C . LYS A 1 89 ? 1.636 -6.251 5.086 1.00 88.19 89 LYS A C 1
ATOM 674 O O . LYS A 1 89 ? 1.697 -7.470 5.214 1.00 88.19 89 LYS A O 1
ATOM 679 N N . LEU A 1 90 ? 1.141 -5.684 3.986 1.00 87.62 90 LEU A N 1
ATOM 680 C CA . LEU A 1 90 ? 0.546 -6.474 2.901 1.00 87.62 90 LEU A CA 1
ATOM 681 C C . LEU A 1 90 ? 1.561 -7.442 2.263 1.00 87.62 90 LEU A C 1
ATOM 683 O O . LEU A 1 90 ? 1.216 -8.570 1.904 1.00 87.62 90 LEU A O 1
ATOM 687 N N . VAL A 1 91 ? 2.834 -7.054 2.164 1.00 89.06 91 VAL A N 1
ATOM 688 C CA . VAL A 1 91 ? 3.899 -7.945 1.677 1.00 89.06 91 VAL A CA 1
ATOM 689 C C . VAL A 1 91 ? 4.205 -9.066 2.681 1.00 89.06 91 VAL A C 1
ATOM 691 O O . VAL A 1 91 ? 4.398 -10.214 2.270 1.00 89.06 91 VAL A O 1
ATOM 694 N N . LYS A 1 92 ? 4.258 -8.757 3.983 1.00 87.12 92 LYS A N 1
ATOM 695 C CA . LYS A 1 92 ? 4.587 -9.712 5.057 1.00 87.12 92 LYS A CA 1
ATOM 696 C C . LYS A 1 92 ? 3.424 -10.610 5.471 1.00 87.12 92 LYS A C 1
ATOM 698 O O . LYS A 1 92 ? 3.682 -11.682 6.012 1.00 87.12 92 LYS A O 1
ATOM 703 N N . PHE A 1 93 ? 2.183 -10.206 5.226 1.00 81.88 93 PHE A N 1
ATOM 704 C CA . PHE A 1 93 ? 1.002 -10.972 5.601 1.00 81.88 93 PHE A CA 1
ATOM 705 C C . PHE A 1 93 ? 0.956 -12.303 4.837 1.00 81.88 93 PHE A C 1
ATOM 707 O O . PHE A 1 93 ? 0.880 -12.322 3.606 1.00 81.88 93 PHE A O 1
ATOM 714 N N . ARG A 1 94 ? 1.025 -13.421 5.572 1.00 71.62 94 ARG A N 1
ATOM 715 C CA . ARG A 1 94 ? 1.058 -14.791 5.021 1.00 71.62 94 ARG A CA 1
ATOM 716 C C . ARG A 1 94 ? 0.020 -15.742 5.626 1.00 71.62 94 ARG A C 1
ATOM 718 O O . ARG A 1 94 ? 0.016 -16.927 5.310 1.00 71.62 94 ARG A O 1
ATOM 725 N N . GLU A 1 95 ? -0.856 -15.275 6.512 1.00 58.59 95 GLU A N 1
ATOM 726 C CA . GLU A 1 95 ? -1.806 -16.163 7.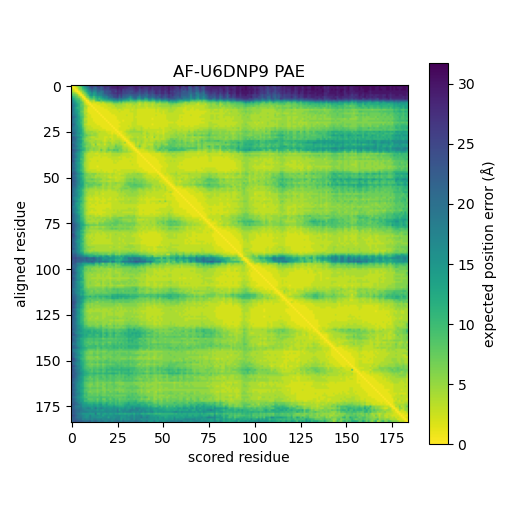191 1.00 58.59 95 GLU A CA 1
ATOM 727 C C . GLU A 1 95 ? -3.093 -16.322 6.357 1.00 58.59 95 GLU A C 1
ATOM 729 O O . GLU A 1 95 ? -3.777 -15.345 6.070 1.00 58.59 95 GLU A O 1
ATOM 734 N N . GLY A 1 96 ? -3.408 -17.549 5.917 1.00 60.69 96 GLY A N 1
ATOM 735 C CA . GLY A 1 96 ? -4.577 -17.833 5.064 1.00 60.69 96 GLY A CA 1
ATOM 736 C C . GLY A 1 96 ? -4.455 -17.338 3.613 1.00 60.69 96 GLY A C 1
ATOM 737 O O . GLY A 1 96 ? -5.473 -17.016 3.008 1.00 60.69 96 GLY A O 1
ATOM 738 N N . GLU A 1 97 ? -3.222 -17.243 3.088 1.00 67.00 97 GLU A N 1
ATOM 739 C CA . GLU A 1 97 ? -2.820 -16.467 1.901 1.00 67.00 97 GLU A CA 1
ATOM 740 C C . GLU A 1 97 ? -3.888 -16.309 0.808 1.00 67.00 97 GLU A C 1
ATOM 742 O O . GLU A 1 97 ? -4.097 -17.173 -0.043 1.00 67.00 97 GLU A O 1
ATOM 747 N N . ARG A 1 98 ? -4.478 -15.109 0.781 1.00 76.06 98 ARG A N 1
ATOM 748 C CA . ARG A 1 98 ? -5.294 -14.569 -0.312 1.00 76.06 98 ARG A CA 1
ATOM 749 C C . ARG A 1 98 ? -4.456 -13.580 -1.132 1.00 76.06 98 ARG A C 1
ATOM 751 O O . ARG A 1 98 ? -4.604 -12.367 -0.977 1.00 76.06 98 ARG A O 1
ATOM 758 N N . PRO A 1 99 ? -3.504 -14.042 -1.964 1.00 81.31 99 PRO A N 1
ATOM 759 C CA . PRO A 1 99 ? -2.628 -13.144 -2.715 1.00 81.31 99 PRO A CA 1
ATOM 760 C C . PRO A 1 99 ? -3.407 -12.223 -3.659 1.00 81.31 99 PRO A C 1
ATOM 762 O O . PRO A 1 99 ? -3.046 -11.059 -3.799 1.00 81.31 99 PRO A O 1
ATOM 765 N N . SER A 1 100 ? -4.511 -12.707 -4.235 1.00 83.25 100 SER A N 1
ATOM 766 C CA . SER A 1 100 ? -5.391 -11.908 -5.092 1.00 83.25 100 SER A CA 1
ATOM 767 C C . SER A 1 100 ? -5.967 -10.692 -4.368 1.00 83.25 100 SER A C 1
ATOM 769 O O . SER A 1 100 ? -5.932 -9.596 -4.919 1.00 83.25 100 SER A O 1
ATOM 771 N N . LEU A 1 101 ? -6.413 -10.860 -3.117 1.00 84.81 101 LEU A N 1
ATOM 772 C CA . LEU A 1 101 ? -6.933 -9.764 -2.299 1.00 84.81 101 LEU A CA 1
ATOM 773 C C . LEU A 1 101 ? -5.840 -8.722 -2.044 1.00 84.81 101 LEU A C 1
ATOM 775 O O . LEU A 1 101 ? -6.023 -7.546 -2.330 1.00 84.81 101 LEU A O 1
ATOM 779 N N . ARG A 1 102 ? -4.651 -9.153 -1.609 1.00 87.12 102 ARG A N 1
ATOM 780 C CA . ARG A 1 102 ? -3.516 -8.245 -1.361 1.00 87.12 102 ARG A CA 1
ATOM 781 C C . ARG A 1 102 ? -3.087 -7.473 -2.609 1.00 87.12 102 ARG A C 1
ATOM 783 O O . ARG A 1 102 ? -2.785 -6.285 -2.517 1.00 87.12 102 ARG A O 1
ATOM 790 N N . LEU A 1 103 ? -3.080 -8.127 -3.771 1.00 88.56 103 LEU A N 1
ATOM 791 C CA . LEU A 1 103 ? -2.805 -7.470 -5.050 1.00 88.56 103 LEU A CA 1
ATOM 792 C C . LEU A 1 103 ? -3.873 -6.441 -5.403 1.00 88.56 103 LEU A C 1
ATOM 794 O O . LEU A 1 103 ? -3.521 -5.345 -5.832 1.00 88.56 103 LEU A O 1
ATOM 798 N N . GLN A 1 104 ? -5.152 -6.764 -5.201 1.00 87.69 104 GLN A N 1
ATOM 799 C CA . GLN A 1 104 ? -6.250 -5.826 -5.427 1.00 87.69 104 GLN A CA 1
ATOM 800 C C . GLN A 1 104 ? -6.119 -4.601 -4.519 1.00 87.69 104 GLN A C 1
ATOM 802 O O . GLN A 1 104 ? -6.186 -3.479 -5.009 1.00 87.69 104 GLN A O 1
ATOM 807 N N . LEU A 1 105 ? -5.830 -4.797 -3.231 1.00 87.31 105 LEU A N 1
ATOM 808 C CA . LEU A 1 105 ? -5.632 -3.707 -2.275 1.00 87.31 105 LEU A CA 1
ATOM 809 C C . LEU A 1 105 ? -4.465 -2.788 -2.664 1.00 87.31 105 LEU A C 1
ATOM 811 O O . LEU A 1 105 ? -4.627 -1.570 -2.742 1.00 87.31 105 LEU A O 1
ATOM 815 N N . LEU A 1 106 ? -3.297 -3.362 -2.963 1.00 90.12 106 LEU A N 1
ATOM 816 C CA . LEU A 1 106 ? -2.130 -2.595 -3.408 1.00 90.12 106 LEU A CA 1
ATOM 817 C C . LEU A 1 106 ? -2.374 -1.903 -4.757 1.00 90.12 106 LEU A C 1
ATOM 819 O O . LEU A 1 106 ? -1.890 -0.795 -4.982 1.00 90.12 106 LEU A O 1
ATOM 823 N N . SER A 1 107 ? -3.131 -2.537 -5.655 1.00 89.62 107 SER A N 1
ATOM 824 C CA . SER A 1 107 ? -3.515 -1.954 -6.939 1.00 89.62 107 SER A CA 1
ATOM 825 C C . SER A 1 107 ? -4.443 -0.761 -6.733 1.00 89.62 107 SER A C 1
ATOM 827 O O . SER A 1 107 ? -4.198 0.299 -7.307 1.00 89.62 107 SER A O 1
ATOM 829 N N . ASN A 1 108 ? -5.459 -0.886 -5.878 1.00 87.69 108 ASN A N 1
ATOM 830 C CA . ASN A 1 108 ? -6.365 0.209 -5.539 1.00 87.69 108 ASN A CA 1
ATOM 831 C C . ASN A 1 108 ? -5.587 1.392 -4.950 1.00 87.69 108 ASN A C 1
ATOM 833 O O . ASN A 1 108 ? -5.767 2.523 -5.399 1.00 87.69 108 ASN A O 1
ATOM 837 N N . LEU A 1 109 ? -4.640 1.127 -4.044 1.00 87.69 109 LEU A N 1
ATOM 838 C CA . LEU A 1 109 ? -3.747 2.151 -3.503 1.00 87.69 109 LEU A CA 1
ATOM 839 C C . LEU A 1 109 ? -2.891 2.808 -4.603 1.00 87.69 109 LEU A C 1
ATOM 841 O O . LEU A 1 109 ? -2.833 4.032 -4.693 1.00 87.69 109 LEU A O 1
ATOM 845 N N . PHE A 1 110 ? -2.269 2.023 -5.490 1.00 89.31 110 PHE A N 1
ATOM 846 C CA . PHE A 1 110 ? -1.451 2.549 -6.591 1.00 89.31 110 PHE A CA 1
ATOM 847 C C . PHE A 1 110 ? -2.243 3.453 -7.548 1.00 89.31 110 PHE A C 1
ATOM 849 O O . PHE A 1 110 ? -1.732 4.480 -8.003 1.00 89.31 110 PHE A O 1
ATOM 856 N N . HIS A 1 111 ? -3.484 3.081 -7.863 1.00 87.00 111 HIS A N 1
ATOM 857 C CA . HIS A 1 111 ? -4.344 3.846 -8.763 1.00 87.00 111 HIS A CA 1
ATOM 858 C C . HIS A 1 111 ? -5.011 5.048 -8.081 1.00 87.00 111 HIS A C 1
ATOM 860 O O . HIS A 1 111 ? -5.271 6.032 -8.772 1.00 87.00 111 HIS A O 1
ATOM 866 N N . GLY A 1 112 ? -5.243 4.993 -6.764 1.00 81.00 112 GLY A N 1
ATOM 867 C CA . GLY A 1 112 ? -5.888 6.056 -5.986 1.00 81.00 112 GLY A CA 1
ATOM 868 C C . GLY A 1 112 ? -5.010 7.279 -5.691 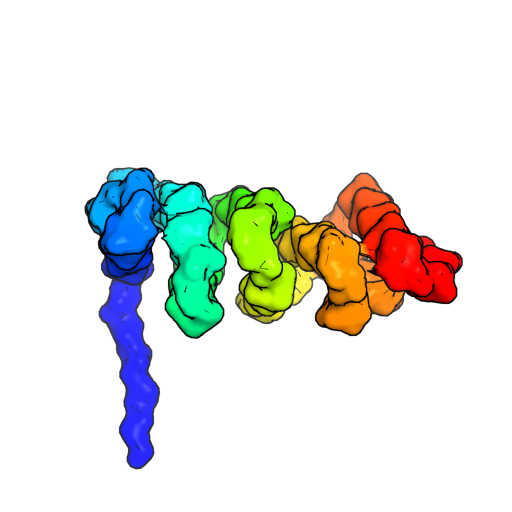1.00 81.00 112 GLY A C 1
ATOM 869 O O . GLY A 1 112 ? -5.539 8.363 -5.478 1.00 81.00 112 GLY A O 1
ATOM 870 N N . MET A 1 113 ? -3.681 7.141 -5.705 1.00 81.75 113 MET A N 1
ATOM 871 C CA . MET A 1 113 ? -2.748 8.261 -5.471 1.00 81.75 113 MET A CA 1
ATOM 872 C C . MET A 1 113 ? -2.603 9.186 -6.694 1.00 81.75 113 MET A C 1
ATOM 874 O O . MET A 1 113 ? -3.027 8.833 -7.791 1.00 81.75 113 MET A O 1
ATOM 878 N N . ASP A 1 114 ? -1.917 10.329 -6.580 1.00 81.75 114 ASP A N 1
ATOM 879 C CA . ASP A 1 114 ? -1.529 11.130 -7.758 1.00 81.75 114 ASP A CA 1
ATOM 880 C C . ASP A 1 114 ? -0.404 10.450 -8.555 1.00 81.75 114 ASP A C 1
ATOM 882 O O . ASP A 1 114 ? 0.496 9.839 -7.978 1.00 81.75 114 ASP A O 1
ATOM 886 N N . LYS A 1 115 ? -0.458 10.530 -9.892 1.00 82.56 115 LYS A N 1
ATOM 887 C CA . LYS A 1 115 ? 0.458 9.830 -10.820 1.00 82.56 115 LYS A CA 1
ATOM 888 C C . LYS A 1 115 ? 1.926 10.200 -10.644 1.00 82.56 115 LYS A C 1
ATOM 890 O O . LYS A 1 115 ? 2.778 9.359 -10.938 1.00 82.56 115 LYS A O 1
ATOM 895 N N . ASN A 1 116 ? 2.200 11.397 -10.138 1.00 81.19 116 ASN A N 1
ATOM 896 C CA . ASN A 1 116 ? 3.545 11.938 -10.010 1.00 81.19 116 ASN A CA 1
ATOM 897 C C . ASN A 1 116 ? 4.113 11.790 -8.591 1.00 81.19 116 ASN A C 1
ATOM 899 O O . ASN A 1 116 ? 5.270 12.139 -8.371 1.00 81.19 116 ASN A O 1
ATOM 903 N N . THR A 1 117 ? 3.348 11.263 -7.626 1.00 83.56 117 THR A N 1
ATOM 904 C CA . THR A 1 117 ? 3.832 11.131 -6.245 1.00 83.56 117 THR A CA 1
ATOM 905 C C . THR A 1 117 ? 4.938 10.073 -6.152 1.00 83.56 117 THR A C 1
ATOM 907 O O . THR A 1 117 ? 4.683 8.908 -6.479 1.00 83.56 117 THR A O 1
ATOM 910 N N . PRO A 1 118 ? 6.139 10.411 -5.638 1.00 85.69 118 PRO A N 1
ATOM 911 C CA . PRO A 1 118 ? 7.257 9.473 -5.540 1.00 85.69 118 PRO A CA 1
ATOM 912 C C . PRO A 1 118 ? 6.958 8.204 -4.734 1.00 85.69 118 PRO A C 1
ATOM 914 O O . PRO A 1 118 ? 7.499 7.149 -5.056 1.00 85.69 118 PRO A O 1
ATOM 917 N N . VAL A 1 119 ? 6.051 8.257 -3.750 1.00 86.94 119 VAL A N 1
ATOM 918 C CA . VAL A 1 119 ? 5.645 7.089 -2.941 1.00 86.94 119 VAL A CA 1
ATOM 919 C C . VAL A 1 119 ? 5.032 5.952 -3.774 1.00 86.94 119 VAL A C 1
ATOM 921 O O . VAL A 1 119 ? 5.070 4.787 -3.371 1.00 86.94 119 VAL A O 1
ATOM 924 N N . ARG A 1 120 ? 4.545 6.237 -4.994 1.00 89.50 120 ARG A N 1
ATOM 925 C CA . ARG A 1 120 ? 4.103 5.203 -5.946 1.00 89.50 120 ARG A CA 1
ATOM 926 C C . ARG A 1 120 ? 5.188 4.178 -6.252 1.00 89.50 120 ARG A C 1
ATOM 928 O O . ARG A 1 120 ? 4.852 3.023 -6.508 1.00 89.50 120 ARG A O 1
ATOM 935 N N . TYR A 1 121 ? 6.462 4.562 -6.170 1.00 91.62 121 TYR A N 1
ATOM 936 C CA . TYR A 1 121 ? 7.584 3.631 -6.241 1.00 91.62 121 TYR A CA 1
ATOM 937 C C . TYR A 1 121 ? 7.483 2.533 -5.175 1.00 91.62 121 TYR A C 1
ATOM 939 O O . TYR A 1 121 ? 7.615 1.354 -5.508 1.00 91.62 121 TYR A O 1
ATOM 947 N N . THR A 1 122 ? 7.215 2.897 -3.917 1.00 91.94 122 THR A N 1
ATOM 948 C CA . THR A 1 122 ? 7.138 1.952 -2.795 1.00 91.94 122 THR A CA 1
ATOM 949 C C . THR A 1 122 ? 5.950 1.004 -2.961 1.00 91.94 122 THR A C 1
ATOM 951 O O . THR A 1 122 ? 6.095 -0.215 -2.805 1.00 91.94 122 THR A O 1
ATOM 954 N N . VAL A 1 123 ? 4.796 1.530 -3.385 1.00 92.31 123 VAL A N 1
ATOM 955 C CA . VAL A 1 123 ? 3.601 0.715 -3.665 1.00 92.31 123 VAL A CA 1
ATOM 956 C C . VAL A 1 123 ? 3.837 -0.231 -4.843 1.00 92.31 123 VAL A C 1
ATOM 958 O O . VAL A 1 123 ? 3.526 -1.417 -4.754 1.00 92.31 123 VAL A O 1
ATOM 961 N N . TYR A 1 124 ? 4.462 0.247 -5.922 1.00 93.44 124 TYR A N 1
ATOM 962 C CA . TYR A 1 124 ? 4.768 -0.579 -7.090 1.00 93.44 124 TYR A CA 1
ATOM 963 C C . TYR A 1 124 ? 5.798 -1.678 -6.784 1.00 93.44 124 TYR A C 1
ATOM 965 O O . TYR A 1 124 ? 5.619 -2.824 -7.194 1.00 93.44 124 TYR A O 1
ATOM 973 N N . CYS A 1 125 ? 6.832 -1.387 -5.988 1.00 93.44 125 CYS A N 1
ATOM 974 C CA . CYS A 1 125 ? 7.758 -2.418 -5.513 1.00 93.44 125 CYS A CA 1
ATOM 975 C C . CYS A 1 125 ? 7.034 -3.496 -4.695 1.00 93.44 125 CYS A C 1
ATOM 977 O O . CYS A 1 125 ? 7.340 -4.683 -4.808 1.00 93.44 125 CYS A O 1
ATOM 979 N N . SER A 1 126 ? 6.062 -3.094 -3.879 1.00 93.38 126 SER A N 1
ATOM 980 C CA . SER A 1 126 ? 5.268 -4.011 -3.059 1.00 93.38 126 SER A CA 1
ATOM 981 C C . SER A 1 126 ? 4.327 -4.862 -3.911 1.00 93.38 126 SER A C 1
ATOM 983 O O . SER A 1 126 ? 4.249 -6.071 -3.696 1.00 93.38 126 SER A O 1
ATOM 985 N N . LEU A 1 127 ? 3.719 -4.279 -4.952 1.00 91.94 127 LEU A N 1
ATOM 986 C CA . LEU A 1 127 ? 2.969 -5.012 -5.978 1.00 91.94 127 LEU A CA 1
ATOM 987 C C . LEU A 1 127 ? 3.826 -6.088 -6.645 1.00 91.94 127 LEU A C 1
ATOM 989 O O . LEU A 1 127 ? 3.394 -7.235 -6.717 1.00 91.94 127 LEU A O 1
ATOM 993 N N . ILE A 1 128 ? 5.048 -5.750 -7.076 1.00 92.44 128 ILE A N 1
ATOM 994 C CA . ILE A 1 128 ? 5.974 -6.720 -7.679 1.00 92.44 128 ILE A CA 1
ATOM 995 C C . ILE A 1 128 ? 6.271 -7.865 -6.705 1.00 92.44 128 ILE A C 1
ATOM 997 O O . ILE A 1 128 ? 6.175 -9.027 -7.091 1.00 92.44 128 ILE A O 1
ATOM 1001 N N . LYS A 1 129 ? 6.579 -7.562 -5.438 1.00 91.56 129 LYS A N 1
ATOM 1002 C CA . LYS A 1 129 ? 6.890 -8.579 -4.417 1.00 91.56 129 LYS A CA 1
ATOM 1003 C C . LYS A 1 129 ? 5.719 -9.529 -4.156 1.00 91.56 129 LYS A C 1
ATOM 1005 O O . LYS A 1 129 ? 5.924 -10.741 -4.091 1.00 91.56 129 LYS A O 1
ATOM 1010 N N . VAL A 1 130 ? 4.499 -9.003 -4.011 1.00 90.19 130 VAL A N 1
ATOM 1011 C CA . VAL A 1 130 ? 3.303 -9.838 -3.803 1.00 90.19 130 VAL A CA 1
ATOM 1012 C C . VAL A 1 130 ? 2.973 -10.629 -5.067 1.00 90.19 130 VAL A C 1
ATOM 1014 O O . VAL A 1 130 ? 2.653 -11.808 -4.978 1.00 90.19 130 VAL A O 1
ATOM 1017 N N . ALA A 1 131 ? 3.093 -10.028 -6.251 1.00 90.38 131 ALA A N 1
ATOM 1018 C CA . ALA A 1 131 ? 2.798 -10.711 -7.506 1.00 90.38 131 ALA A CA 1
ATOM 1019 C C . ALA A 1 131 ? 3.800 -11.839 -7.789 1.00 90.38 131 ALA A C 1
ATOM 1021 O O . ALA A 1 131 ? 3.398 -12.917 -8.222 1.00 90.38 131 ALA A O 1
ATOM 1022 N N . ALA A 1 132 ? 5.084 -11.620 -7.498 1.00 89.62 132 ALA A N 1
ATOM 1023 C CA . ALA A 1 132 ? 6.125 -12.633 -7.628 1.00 89.62 132 ALA A CA 1
ATOM 1024 C C . ALA A 1 132 ? 5.876 -13.830 -6.700 1.00 89.62 132 ALA A C 1
ATOM 1026 O O . ALA A 1 132 ? 5.970 -14.973 -7.141 1.00 89.62 132 ALA A O 1
ATOM 1027 N N . SER A 1 133 ? 5.483 -13.586 -5.443 1.00 86.69 133 SER A N 1
ATOM 1028 C CA . SER A 1 133 ? 5.268 -14.663 -4.464 1.00 86.69 133 SER A CA 1
ATOM 1029 C C . SER A 1 133 ? 4.107 -15.601 -4.814 1.00 86.69 133 SER A C 1
ATOM 1031 O O . SER A 1 133 ? 4.114 -16.754 -4.392 1.00 86.69 133 SER A O 1
ATOM 1033 N N . CYS A 1 134 ? 3.145 -15.146 -5.621 1.00 85.19 134 CYS A N 1
ATOM 1034 C CA . CYS A 1 134 ? 2.004 -15.947 -6.071 1.00 85.19 134 CYS A CA 1
ATOM 1035 C C . CYS A 1 134 ? 2.000 -16.263 -7.578 1.00 85.19 134 CYS A C 1
ATOM 1037 O O . CYS A 1 134 ? 1.009 -16.783 -8.090 1.00 85.19 134 CYS A O 1
ATOM 1039 N N . GLY A 1 135 ? 3.079 -15.956 -8.310 1.00 84.00 135 GLY A N 1
ATOM 1040 C CA . GLY A 1 135 ? 3.160 -16.198 -9.757 1.00 84.00 135 GLY A CA 1
ATOM 1041 C C . GLY A 1 135 ? 2.203 -15.341 -10.602 1.00 84.00 135 GLY A C 1
ATOM 1042 O O . GLY A 1 135 ? 1.929 -15.660 -11.758 1.00 84.00 135 GLY A O 1
ATOM 1043 N N . ALA A 1 136 ? 1.684 -14.250 -10.040 1.00 86.19 136 ALA A N 1
ATOM 1044 C CA . ALA A 1 136 ? 0.659 -13.388 -10.621 1.00 86.19 136 ALA A CA 1
ATOM 1045 C C . ALA A 1 136 ? 1.247 -12.146 -11.319 1.00 86.19 136 ALA A C 1
ATOM 1047 O O . ALA A 1 136 ? 0.540 -11.165 -11.547 1.00 86.19 136 ALA A O 1
ATOM 1048 N N . ILE A 1 137 ? 2.533 -12.173 -11.695 1.00 86.94 137 ILE A N 1
ATOM 1049 C CA . ILE A 1 137 ? 3.235 -11.028 -12.306 1.00 86.94 137 ILE A CA 1
ATOM 1050 C C . ILE A 1 137 ? 2.566 -10.513 -13.589 1.00 86.94 137 ILE A C 1
ATOM 1052 O O . ILE A 1 137 ? 2.701 -9.353 -13.945 1.00 86.94 137 ILE A O 1
ATOM 1056 N N . GLN A 1 138 ? 1.801 -11.367 -14.271 1.00 84.06 138 GLN A N 1
ATOM 1057 C CA . GLN A 1 138 ? 1.055 -11.009 -15.478 1.00 84.06 138 GLN A CA 1
ATOM 1058 C C . GLN A 1 138 ? -0.089 -10.009 -15.241 1.00 84.06 138 GLN A C 1
ATOM 1060 O O . GLN A 1 138 ? -0.594 -9.441 -16.204 1.00 84.06 138 GLN A O 1
ATOM 1065 N N . TYR A 1 139 ? -0.521 -9.825 -13.990 1.00 83.56 139 TYR A N 1
ATOM 1066 C CA . TYR A 1 139 ? -1.587 -8.885 -13.632 1.00 83.56 139 TYR A CA 1
ATOM 1067 C C . TYR A 1 139 ? -1.061 -7.500 -13.254 1.00 83.56 139 TYR A C 1
ATOM 1069 O O . TYR A 1 139 ? -1.857 -6.582 -13.068 1.00 83.56 139 TYR A O 1
ATOM 1077 N N . ILE A 1 140 ? 0.261 -7.335 -13.146 1.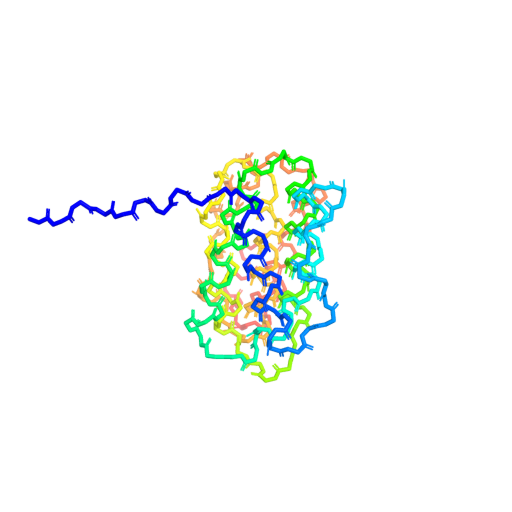00 87.75 140 ILE A N 1
ATOM 1078 C CA . ILE A 1 140 ? 0.878 -6.035 -12.900 1.00 87.75 140 ILE A CA 1
ATOM 1079 C C . ILE A 1 140 ? 1.529 -5.509 -14.186 1.00 87.75 140 ILE A C 1
ATOM 1081 O O . ILE A 1 140 ? 1.998 -6.302 -15.005 1.00 87.75 140 ILE A O 1
ATOM 1085 N N . PRO A 1 141 ? 1.592 -4.185 -14.398 1.00 85.56 141 PRO A N 1
ATOM 1086 C CA . PRO A 1 141 ? 2.241 -3.650 -15.588 1.00 85.56 141 PRO A CA 1
ATOM 1087 C C . PRO A 1 141 ? 3.760 -3.835 -15.503 1.00 85.56 141 PRO A C 1
ATOM 1089 O O . PRO A 1 141 ? 4.420 -3.131 -14.751 1.00 85.56 141 PRO A O 1
ATOM 1092 N N . THR A 1 142 ? 4.320 -4.759 -16.285 1.00 87.56 142 THR A N 1
ATOM 1093 C CA . THR A 1 142 ? 5.771 -5.043 -16.327 1.00 87.56 142 THR A CA 1
ATOM 1094 C C . THR A 1 142 ? 6.475 -4.486 -17.565 1.00 87.56 142 THR A C 1
ATOM 1096 O O . THR A 1 142 ? 7.651 -4.767 -17.786 1.00 87.56 142 THR A O 1
ATOM 1099 N N . GLU A 1 143 ? 5.760 -3.737 -18.406 1.00 87.12 143 GLU A N 1
ATOM 1100 C CA . GLU A 1 143 ? 6.300 -3.174 -19.645 1.00 87.12 143 GLU A CA 1
ATOM 1101 C C . GLU A 1 143 ? 7.402 -2.157 -19.344 1.00 87.12 143 GLU A C 1
ATOM 1103 O O . GLU A 1 143 ? 7.187 -1.159 -18.651 1.00 87.12 143 GLU A O 1
ATOM 1108 N N . LEU A 1 144 ? 8.592 -2.394 -19.892 1.00 85.69 144 LEU A N 1
ATOM 1109 C CA . LEU A 1 144 ? 9.781 -1.614 -19.563 1.00 85.69 144 LEU A CA 1
ATOM 1110 C C . LEU A 1 144 ? 9.626 -0.130 -19.915 1.00 85.69 144 LEU A C 1
ATOM 1112 O O . LEU A 1 144 ? 10.079 0.721 -19.154 1.00 85.69 144 LEU A O 1
ATOM 1116 N N . ASP A 1 145 ? 8.970 0.190 -21.030 1.00 88.88 145 ASP A N 1
ATOM 1117 C CA . ASP A 1 145 ? 8.722 1.577 -21.439 1.00 88.88 145 ASP A CA 1
ATOM 1118 C C . ASP A 1 145 ? 7.829 2.307 -20.431 1.00 88.88 145 ASP A C 1
ATOM 1120 O O . ASP A 1 145 ? 8.103 3.449 -20.056 1.00 88.88 145 ASP A O 1
ATOM 1124 N N . GLN A 1 146 ? 6.805 1.619 -19.919 1.00 89.62 146 GLN A N 1
ATOM 1125 C CA . GLN A 1 146 ? 5.918 2.150 -18.889 1.00 89.62 146 GLN A CA 1
ATOM 1126 C C . GLN A 1 146 ? 6.662 2.344 -17.561 1.00 89.62 146 GLN A C 1
ATOM 1128 O O . GLN A 1 146 ? 6.517 3.384 -16.920 1.00 89.62 146 GLN A O 1
ATOM 1133 N N . VAL A 1 147 ? 7.504 1.383 -17.173 1.00 89.25 147 VAL A N 1
ATOM 1134 C CA . VAL A 1 147 ? 8.318 1.463 -15.951 1.00 89.25 147 VAL A CA 1
ATOM 1135 C C . VAL A 1 147 ? 9.361 2.578 -16.053 1.00 89.25 147 VAL A C 1
ATOM 1137 O O . VAL A 1 147 ? 9.542 3.337 -15.104 1.00 89.25 147 VAL A O 1
ATOM 1140 N N . ARG A 1 148 ? 10.018 2.741 -17.209 1.00 88.12 148 ARG A N 1
ATOM 1141 C CA . ARG A 1 148 ? 10.955 3.848 -17.469 1.00 88.12 148 ARG A CA 1
ATOM 1142 C C . ARG A 1 148 ? 10.259 5.199 -17.393 1.00 88.12 148 ARG A C 1
ATOM 1144 O O . ARG A 1 148 ? 10.820 6.117 -16.800 1.00 88.12 148 ARG A O 1
ATOM 1151 N N . LYS A 1 149 ? 9.044 5.302 -17.936 1.00 91.38 149 LYS A N 1
ATOM 1152 C CA . LYS A 1 149 ? 8.222 6.504 -17.811 1.00 91.38 149 LYS A CA 1
ATOM 1153 C C . LYS A 1 149 ? 7.946 6.831 -16.343 1.00 91.38 149 LYS A C 1
ATOM 1155 O O . LYS A 1 149 ? 8.216 7.945 -15.922 1.00 91.38 149 LYS A O 1
ATOM 1160 N N . TRP A 1 150 ? 7.518 5.853 -15.546 1.00 91.75 150 TRP A N 1
ATOM 1161 C CA . TRP A 1 150 ? 7.289 6.054 -14.113 1.00 91.75 150 TRP A CA 1
ATOM 1162 C C . TRP A 1 150 ? 8.544 6.456 -13.337 1.00 91.75 150 TRP A C 1
ATOM 1164 O O . TRP A 1 150 ? 8.480 7.344 -12.497 1.00 91.75 150 TRP A O 1
ATOM 1174 N N . ILE A 1 151 ? 9.701 5.860 -13.642 1.00 89.31 151 ILE A N 1
ATOM 1175 C CA . ILE A 1 151 ? 10.986 6.255 -13.042 1.00 89.31 151 ILE A CA 1
ATOM 1176 C C . ILE A 1 151 ? 11.266 7.749 -13.275 1.00 89.31 151 ILE A C 1
ATOM 1178 O O . ILE A 1 151 ? 11.761 8.424 -12.371 1.00 89.31 151 ILE A O 1
ATOM 1182 N N . SER A 1 152 ? 10.956 8.252 -14.475 1.00 89.62 152 SER A N 1
ATOM 1183 C CA . SER A 1 152 ? 11.070 9.672 -14.813 1.00 89.62 152 SER A CA 1
ATOM 1184 C C . SER A 1 152 ? 10.001 10.526 -14.128 1.00 89.62 152 SER A C 1
ATOM 1186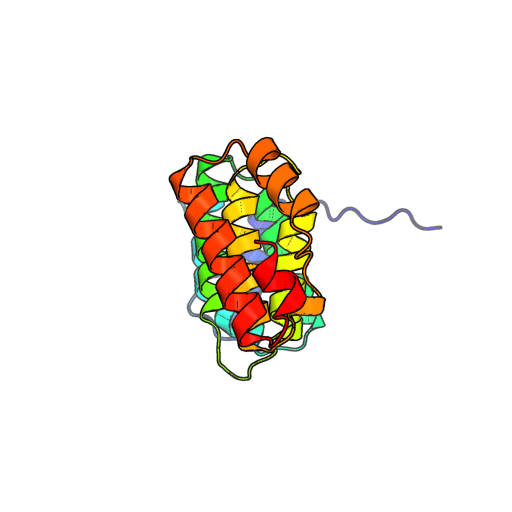 O O . SER A 1 152 ? 10.354 11.544 -13.542 1.00 89.62 152 SER A O 1
ATOM 1188 N N . ASP A 1 153 ? 8.734 10.103 -14.154 1.00 89.56 153 ASP A N 1
ATOM 1189 C CA . ASP A 1 153 ? 7.604 10.833 -13.558 1.00 89.56 153 ASP A CA 1
ATOM 1190 C C . ASP A 1 153 ? 7.780 11.007 -12.036 1.00 89.56 153 ASP A C 1
ATOM 1192 O O . ASP A 1 153 ? 7.472 12.060 -11.485 1.00 89.56 153 ASP A O 1
ATOM 1196 N N . TRP A 1 154 ? 8.334 10.001 -11.353 1.00 91.19 154 TRP A N 1
ATOM 1197 C CA . TRP A 1 154 ? 8.589 10.019 -9.906 1.00 91.19 154 TRP A CA 1
ATOM 1198 C C . TRP A 1 154 ? 9.936 10.639 -9.523 1.00 91.19 154 TRP A C 1
ATOM 1200 O O . TRP A 1 154 ? 10.282 10.660 -8.342 1.00 91.19 154 TRP A O 1
ATOM 1210 N N . ASN A 1 155 ? 10.716 11.100 -10.509 1.00 88.94 155 ASN A N 1
ATOM 1211 C CA . ASN A 1 155 ? 12.046 11.679 -10.323 1.00 88.94 155 ASN A CA 1
ATOM 1212 C C . ASN A 1 155 ? 12.960 10.815 -9.423 1.00 88.94 155 ASN A C 1
ATOM 1214 O O . ASN A 1 155 ? 13.582 11.302 -8.475 1.00 88.94 155 ASN A O 1
ATOM 1218 N N . LEU A 1 156 ? 13.004 9.501 -9.681 1.00 89.19 156 LEU A N 1
ATOM 1219 C CA . LEU A 1 156 ? 13.751 8.572 -8.832 1.00 89.19 156 LEU A CA 1
ATOM 1220 C C . LEU A 1 156 ? 15.264 8.773 -8.946 1.00 89.19 156 LEU A C 1
ATOM 1222 O O . LEU A 1 156 ? 15.813 8.972 -10.032 1.00 89.19 156 LEU A O 1
ATOM 1226 N N . THR A 1 157 ? 15.960 8.593 -7.823 1.00 89.88 157 THR A N 1
ATOM 1227 C CA . THR A 1 157 ? 17.422 8.522 -7.810 1.00 89.88 157 THR A CA 1
ATOM 1228 C C . THR A 1 157 ? 17.918 7.307 -8.597 1.00 89.88 157 THR A C 1
ATOM 1230 O O . THR A 1 157 ? 17.223 6.295 -8.739 1.00 89.88 157 THR A O 1
ATOM 1233 N N . THR A 1 158 ? 19.162 7.373 -9.072 1.00 89.38 158 THR A N 1
ATOM 1234 C CA . THR A 1 158 ? 19.824 6.260 -9.769 1.00 89.38 158 THR A CA 1
ATOM 1235 C C . THR A 1 158 ? 19.769 4.963 -8.954 1.00 89.38 158 THR A C 1
ATOM 1237 O O . THR A 1 158 ? 19.505 3.898 -9.506 1.00 89.38 158 THR A O 1
ATOM 1240 N N . GLU A 1 159 ? 19.917 5.048 -7.631 1.00 91.06 159 GLU A N 1
ATOM 1241 C CA . GLU A 1 159 ? 19.830 3.903 -6.717 1.00 91.06 159 GLU A CA 1
ATOM 1242 C C . GLU A 1 159 ? 18.427 3.275 -6.676 1.00 91.06 159 GLU A C 1
ATOM 1244 O O . GLU A 1 159 ? 18.292 2.059 -6.855 1.00 91.06 159 GLU A O 1
ATOM 1249 N N . LYS A 1 160 ? 17.367 4.086 -6.505 1.00 89.25 160 LYS A N 1
ATOM 1250 C CA . LYS A 1 160 ? 15.972 3.603 -6.527 1.00 89.25 160 LYS A CA 1
ATOM 1251 C C . LYS A 1 160 ? 15.617 3.012 -7.895 1.00 89.25 160 LYS A C 1
ATOM 1253 O O . LYS A 1 160 ? 14.988 1.959 -7.967 1.00 89.25 160 LYS A O 1
ATOM 1258 N N . LYS A 1 161 ? 16.098 3.617 -8.985 1.00 90.25 161 LYS A N 1
ATOM 1259 C CA . LYS A 1 161 ? 15.953 3.086 -10.349 1.00 90.25 161 LYS A CA 1
ATOM 1260 C C . LYS A 1 161 ? 16.582 1.698 -10.500 1.00 90.25 161 LYS A C 1
ATOM 1262 O O . LYS A 1 161 ? 15.918 0.787 -10.987 1.00 90.25 161 LYS A O 1
ATOM 1267 N N . HIS A 1 162 ? 17.844 1.525 -10.101 1.00 90.81 162 HIS A N 1
ATOM 1268 C CA . HIS A 1 162 ? 18.512 0.221 -10.181 1.00 90.81 162 HIS A CA 1
ATOM 1269 C C . HIS A 1 162 ? 17.813 -0.828 -9.316 1.00 90.81 162 HIS A C 1
ATOM 1271 O O . HIS A 1 162 ? 17.638 -1.964 -9.751 1.00 90.81 162 HIS A O 1
ATOM 1277 N N . THR A 1 163 ? 17.365 -0.431 -8.125 1.00 92.56 163 THR A N 1
ATOM 1278 C CA . THR A 1 163 ? 16.611 -1.302 -7.221 1.00 92.56 163 THR A CA 1
ATOM 1279 C C . THR A 1 163 ? 15.308 -1.773 -7.862 1.00 92.56 163 THR A C 1
ATOM 1281 O O . THR A 1 163 ? 15.035 -2.972 -7.846 1.00 92.56 163 THR A O 1
ATOM 1284 N N . LEU A 1 164 ? 14.549 -0.867 -8.488 1.00 92.06 164 LEU A N 1
ATOM 1285 C CA . LEU A 1 164 ? 13.291 -1.206 -9.150 1.00 92.06 164 LEU A CA 1
ATOM 1286 C C . LEU A 1 164 ? 13.488 -2.160 -10.326 1.00 92.06 164 LEU A C 1
ATOM 1288 O O . LEU A 1 164 ? 12.788 -3.163 -10.427 1.00 92.06 164 LEU A O 1
ATOM 1292 N N . LEU A 1 165 ? 14.430 -1.843 -11.219 1.00 90.50 165 LEU A N 1
ATOM 1293 C CA . LEU A 1 165 ? 14.682 -2.656 -12.409 1.00 90.50 165 LEU A CA 1
ATOM 1294 C C . LEU A 1 165 ? 15.172 -4.053 -12.024 1.00 90.50 165 LEU A C 1
ATOM 1296 O O . LEU A 1 165 ? 14.699 -5.037 -12.580 1.00 90.50 165 LEU A O 1
ATOM 1300 N N . ARG A 1 166 ? 16.051 -4.154 -11.020 1.00 92.06 166 ARG A N 1
ATOM 1301 C CA . ARG A 1 166 ? 16.491 -5.451 -10.497 1.00 92.06 166 ARG A CA 1
ATOM 1302 C C . ARG A 1 166 ? 15.327 -6.245 -9.904 1.00 92.06 166 ARG A C 1
ATOM 1304 O O . ARG A 1 166 ? 15.183 -7.416 -10.231 1.00 92.06 166 ARG A O 1
ATOM 1311 N N . LEU A 1 167 ? 14.485 -5.609 -9.088 1.00 92.88 167 LEU A N 1
ATOM 1312 C CA . LEU A 1 167 ? 13.317 -6.261 -8.491 1.00 92.88 167 LEU A CA 1
ATOM 1313 C C . LEU A 1 167 ? 12.348 -6.779 -9.565 1.00 92.88 167 LEU A C 1
ATOM 1315 O O . LEU A 1 167 ? 11.837 -7.890 -9.455 1.00 92.88 167 LEU A O 1
ATOM 1319 N N . LEU A 1 168 ? 12.115 -5.989 -10.616 1.00 91.56 168 LEU A N 1
ATOM 1320 C CA . LEU A 1 168 ? 11.287 -6.390 -11.751 1.00 91.56 168 LEU A CA 1
ATOM 1321 C C . LEU A 1 168 ? 11.900 -7.573 -12.511 1.00 91.56 168 LEU A C 1
ATOM 1323 O O . LEU A 1 168 ? 11.189 -8.522 -12.832 1.00 91.56 168 LEU A O 1
ATOM 1327 N N . TYR A 1 169 ? 13.206 -7.527 -12.782 1.00 90.75 169 TYR A N 1
ATOM 1328 C CA . TYR A 1 169 ? 13.930 -8.617 -13.434 1.00 90.75 169 TYR A CA 1
ATOM 1329 C C . TYR A 1 169 ? 13.814 -9.921 -12.638 1.00 90.75 169 TYR A C 1
ATOM 1331 O O . TYR A 1 169 ? 13.395 -10.936 -13.192 1.00 90.75 169 TYR A O 1
ATOM 1339 N N . GLU A 1 170 ? 14.130 -9.886 -11.340 1.00 91.06 170 GLU A N 1
ATOM 1340 C CA . GLU A 1 170 ? 14.057 -11.047 -10.445 1.00 91.06 170 GLU A CA 1
ATOM 1341 C C . GLU A 1 170 ? 12.641 -11.637 -10.437 1.00 91.06 170 GLU A C 1
ATOM 1343 O O . GLU A 1 170 ? 12.460 -12.823 -10.704 1.00 91.06 170 GLU A O 1
ATOM 1348 N N . ALA A 1 171 ? 11.621 -10.791 -10.276 1.00 90.12 171 ALA A N 1
ATOM 1349 C CA . ALA A 1 171 ? 10.227 -11.218 -10.294 1.00 90.12 171 ALA A CA 1
ATOM 1350 C C . ALA A 1 171 ? 9.791 -11.850 -11.630 1.00 90.12 171 ALA A C 1
ATOM 1352 O O . ALA A 1 171 ? 9.033 -12.825 -11.641 1.00 90.12 171 ALA A O 1
ATOM 1353 N N . LEU A 1 172 ? 10.262 -11.323 -12.766 1.00 88.00 172 LEU A N 1
ATOM 1354 C CA . LEU A 1 172 ? 9.984 -11.892 -14.088 1.00 88.00 172 LEU A CA 1
ATOM 1355 C C . LEU A 1 172 ? 10.679 -13.243 -14.281 1.00 88.00 172 LEU A C 1
ATOM 1357 O O . LEU A 1 172 ? 10.071 -14.157 -14.841 1.00 88.00 172 LEU A O 1
ATOM 1361 N N . VAL A 1 173 ? 11.920 -13.391 -13.810 1.00 88.88 173 VAL A N 1
ATOM 1362 C CA . VAL A 1 173 ? 12.653 -14.666 -13.842 1.00 88.88 173 VAL A CA 1
ATOM 1363 C C . VAL A 1 173 ? 11.944 -15.714 -12.986 1.00 88.88 173 VAL A C 1
ATOM 1365 O O . VAL A 1 173 ? 11.657 -16.804 -13.487 1.00 88.88 173 VAL A O 1
ATOM 1368 N N . ASP A 1 174 ? 11.581 -15.368 -11.751 1.00 88.00 174 ASP A N 1
ATOM 1369 C CA . ASP A 1 174 ? 10.884 -16.262 -10.819 1.00 88.00 174 ASP A CA 1
ATOM 1370 C C . ASP A 1 174 ? 9.533 -16.727 -11.380 1.00 88.00 174 ASP A C 1
ATOM 1372 O O . ASP A 1 174 ? 9.156 -17.896 -11.269 1.00 88.00 174 ASP A O 1
ATOM 1376 N N . CYS A 1 175 ? 8.833 -15.840 -12.090 1.00 86.56 175 CYS A N 1
ATOM 1377 C CA . CYS A 1 175 ? 7.570 -16.150 -12.760 1.00 86.56 175 CYS A CA 1
ATOM 1378 C C . CYS A 1 175 ? 7.733 -16.792 -14.152 1.00 86.56 175 CYS A C 1
ATOM 1380 O O . CYS A 1 175 ? 6.754 -16.896 -14.897 1.00 86.56 175 CYS A O 1
ATOM 1382 N N . LYS A 1 176 ? 8.945 -17.224 -14.528 1.00 85.88 176 LYS A N 1
ATOM 1383 C CA . LYS A 1 176 ? 9.269 -17.868 -15.818 1.00 85.88 176 LYS A CA 1
ATOM 1384 C C . LYS A 1 176 ? 8.934 -17.012 -17.051 1.00 85.88 176 LYS A C 1
ATOM 1386 O O . LYS A 1 176 ? 8.630 -17.538 -18.120 1.00 85.88 176 LYS A O 1
ATOM 1391 N N . LYS A 1 177 ? 9.002 -15.685 -16.927 1.00 82.44 177 LYS A N 1
ATOM 1392 C CA . LYS A 1 177 ? 8.817 -14.704 -18.011 1.00 82.44 177 LYS A CA 1
ATOM 1393 C C . LYS A 1 177 ? 10.171 -14.250 -18.575 1.00 82.44 177 LYS A C 1
ATOM 1395 O O . LYS A 1 177 ? 10.452 -13.055 -18.654 1.00 82.44 177 LYS A O 1
ATOM 1400 N N . SER A 1 178 ? 11.013 -15.205 -18.975 1.00 77.62 178 SER A N 1
ATOM 1401 C CA . SER A 1 178 ? 12.400 -14.961 -19.407 1.00 77.62 178 SER A CA 1
ATOM 1402 C C . SER A 1 178 ? 12.525 -13.971 -20.572 1.00 77.62 178 SER A C 1
ATOM 1404 O O . SER A 1 178 ? 13.439 -13.150 -20.570 1.00 77.62 178 SER A O 1
ATOM 1406 N N . ASP A 1 179 ? 11.580 -13.979 -21.517 1.00 77.25 179 ASP A N 1
ATOM 1407 C CA . ASP A 1 179 ? 11.577 -13.039 -22.647 1.00 77.25 179 ASP A CA 1
ATOM 1408 C C . ASP A 1 179 ? 11.416 -11.584 -22.191 1.00 77.25 179 ASP A C 1
ATOM 1410 O O . ASP A 1 179 ? 12.079 -10.689 -22.712 1.00 77.25 179 ASP A O 1
ATOM 1414 N N . ALA A 1 180 ? 10.559 -11.340 -21.197 1.00 77.31 180 ALA A N 1
ATOM 1415 C CA . ALA A 1 180 ? 10.377 -10.015 -20.615 1.00 77.31 180 ALA A CA 1
ATOM 1416 C C . ALA A 1 180 ? 11.568 -9.641 -19.724 1.00 77.31 180 ALA A C 1
ATOM 1418 O O . ALA A 1 180 ? 12.059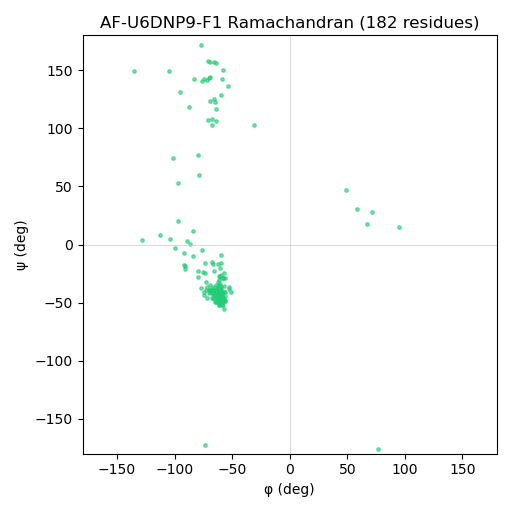 -8.521 -19.820 1.00 77.31 180 ALA A O 1
ATOM 1419 N N . ALA A 1 181 ? 12.080 -10.590 -18.929 1.00 77.00 181 ALA A N 1
ATOM 1420 C CA . ALA A 1 181 ? 13.250 -10.378 -18.079 1.00 77.00 181 ALA A CA 1
ATOM 1421 C C . ALA A 1 181 ? 14.485 -9.962 -18.894 1.00 77.00 181 ALA A C 1
ATOM 1423 O O . ALA A 1 181 ? 15.182 -9.034 -18.513 1.00 77.00 181 ALA A O 1
ATOM 1424 N N . SER A 1 182 ? 14.720 -10.581 -20.057 1.00 78.00 182 SER A N 1
ATOM 1425 C CA . SER A 1 182 ? 15.879 -10.272 -20.912 1.00 78.00 182 SER A CA 1
ATOM 1426 C C . SER A 1 182 ? 15.920 -8.836 -21.454 1.00 78.00 182 SER A C 1
ATOM 1428 O O . SER A 1 182 ? 16.964 -8.390 -21.927 1.00 78.00 182 SER A O 1
ATOM 1430 N N . LYS A 1 183 ? 14.790 -8.121 -21.412 1.00 78.31 183 LYS A N 1
ATOM 1431 C CA . LYS A 1 183 ? 14.667 -6.743 -21.901 1.00 78.31 183 LYS A CA 1
ATOM 1432 C C . LYS A 1 183 ? 14.946 -5.697 -20.821 1.00 78.31 183 LYS A C 1
ATOM 1434 O O . LYS A 1 183 ? 15.144 -4.536 -21.176 1.00 78.31 183 LYS A O 1
ATOM 1439 N N . VAL A 1 184 ? 14.893 -6.082 -19.542 1.00 75.00 184 VAL A N 1
ATOM 1440 C CA . VAL A 1 184 ? 15.075 -5.197 -18.376 1.00 75.00 184 VAL A CA 1
ATOM 1441 C C . VAL A 1 184 ? 16.546 -4.851 -18.193 1.00 75.00 184 VAL A C 1
ATOM 1443 O O . VAL A 1 184 ? 16.826 -3.634 -18.056 1.00 75.00 184 VAL A O 1
#

Solvent-accessible surface area (backbone atoms only — not comparable to full-atom values): 10550 Å² total; per-residue (Å²): 132,85,76,81,80,77,77,92,65,52,74,66,55,53,50,26,52,52,26,43,51,40,33,76,63,68,26,99,56,63,52,65,76,47,95,75,37,71,69,49,39,48,50,52,48,56,71,37,42,71,50,46,71,71,56,56,74,66,63,35,49,51,54,48,51,53,52,51,56,56,47,72,73,47,58,69,78,62,29,44,58,49,50,52,51,48,38,51,48,58,56,67,62,65,80,84,71,55,60,68,58,49,48,50,53,45,47,52,54,58,68,70,50,67,90,54,47,52,58,50,55,58,41,50,53,33,44,48,55,45,21,34,78,67,60,45,50,86,80,49,94,77,52,63,71,61,52,53,49,47,45,57,56,34,66,54,52,73,66,57,46,52,51,49,51,52,52,51,29,52,33,26,48,77,53,70,36,53,78,64,29,78,72,103

Mean predicted aligned error: 6.89 Å